Protein AF-0000000078469880 (afdb_homodimer)

Radius of gyration: 31.12 Å; Cα contacts (8 Å, |Δi|>4): 532; chains: 2; bounding box: 115×78×104 Å

Solvent-accessible surface area (backbone atoms only — not comparable to full-atom values): 16511 Å² total; per-residue (Å²): 138,86,81,82,82,81,79,80,76,80,76,76,78,80,73,76,78,74,76,65,71,57,66,74,70,73,77,81,36,40,38,36,37,43,35,30,23,25,27,68,41,54,35,39,80,40,78,44,97,84,71,48,56,34,36,39,39,36,35,36,22,49,45,76,61,82,93,64,49,46,69,21,73,44,63,37,38,31,80,56,64,91,51,70,67,42,54,53,56,48,63,41,54,51,52,23,30,33,40,38,32,23,43,49,48,45,43,78,43,68,43,101,83,63,45,79,36,74,42,82,42,34,38,50,75,45,78,44,83,73,42,56,46,67,56,54,54,52,53,53,56,71,50,98,136,85,83,81,80,81,78,80,78,78,79,76,76,80,73,78,79,73,75,67,71,58,68,75,68,73,75,80,36,41,37,39,36,41,36,31,24,25,28,69,40,54,34,39,79,40,78,44,96,85,69,48,56,34,36,38,39,35,36,36,24,50,46,75,61,80,93,64,49,45,69,20,71,45,64,36,38,32,80,55,64,92,52,69,66,44,54,53,56,48,63,41,55,50,51,23,30,32,39,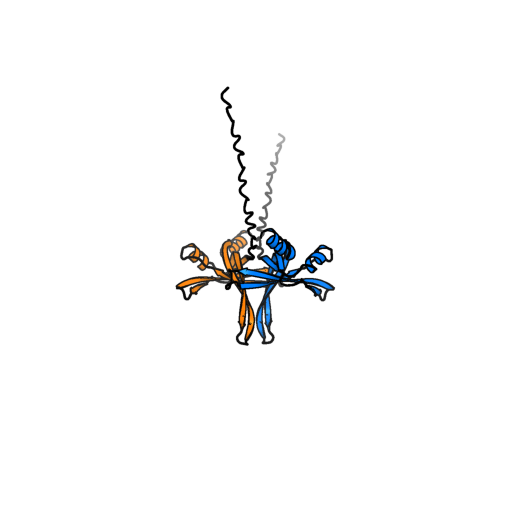38,33,23,44,50,45,46,42,78,43,67,44,100,82,65,47,79,38,75,42,82,43,36,39,52,75,45,77,42,83,74,41,56,47,67,56,55,54,52,52,52,56,70,46,95

InterPro domains:
  IPR000424 Primosome PriB/single-strand DNA-binding [PF00436] (31-129)
  IPR000424 Primosome PriB/single-strand DNA-binding [PS50935] (30-131)
  IPR000424 Primosome PriB/single-strand DNA-binding [cd04496] (33-130)
  IPR011344 Single-stranded DNA-binding protein [PIRSF002070] (28-143)
  IPR011344 Single-stranded DNA-binding protein [PTHR10302] (28-131)
  IPR011344 Single-stranded DNA-binding protein [TIGR00621] (29-140)
  IPR012340 Nucleic acid-binding, OB-fold [G3DSA:2.40.50.140] (19-138)
  IPR012340 Nucleic acid-binding, OB-fold [SSF50249] (31-136)

Nearest PDB structures (foldseek):
  5yuo-assembly1_C  TM=8.173E-01  e=3.432E-08  Pseudomonas aeruginosa PAO1
  8gw5-assembly1_B-2  TM=7.997E-01  e=4.714E-08  Staphylococcus aureus subsp. aureus ED98
  6bhw-assembly2_G  TM=8.088E-01  e=2.700E-07  Bacillus subtilis subsp. subtilis str. 168
  1ue1-assembly1_A-2  TM=8.066E-01  e=3.708E-07  Mycobacterium tuberculosis
  7f2n-assembly1_C  TM=7.500E-01  e=1.068E-06  Klebsiella pneumoniae subsp. pneumoniae MGH 78578

Structure (mmCIF, N/CA/C/O backbone):
data_AF-0000000078469880-model_v1
#
loop_
_entity.id
_entity.type
_entity.pdbx_description
1 polymer 'Single-stranded DNA-binding protein'
#
loop_
_atom_site.group_PDB
_atom_site.id
_atom_site.type_symbol
_atom_site.label_atom_id
_atom_site.label_alt_id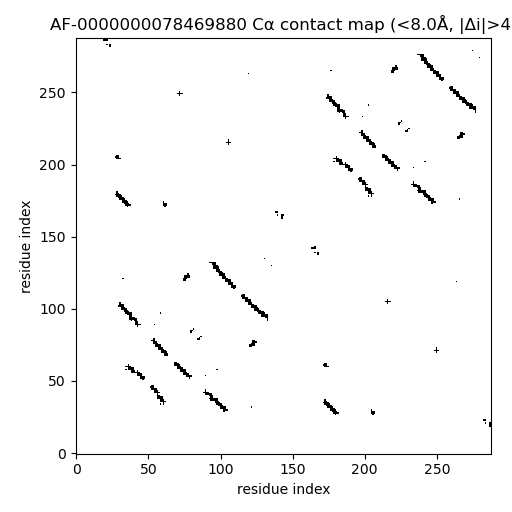
_atom_site.label_comp_id
_atom_site.label_asym_id
_atom_site.label_entity_id
_atom_site.label_seq_id
_atom_site.pdbx_PDB_ins_code
_atom_site.Cartn_x
_atom_site.Cartn_y
_atom_site.Cartn_z
_atom_site.occupancy
_atom_site.B_iso_or_equiv
_atom_site.auth_seq_id
_atom_site.auth_comp_id
_atom_site.auth_asym_id
_atom_site.auth_atom_id
_atom_site.pdbx_PDB_model_num
ATOM 1 N N . MET A 1 1 ? 46.188 -10.977 -80.312 1 36.97 1 MET A N 1
ATOM 2 C CA . MET A 1 1 ? 44.938 -11.469 -79.688 1 36.97 1 MET A CA 1
ATOM 3 C C . MET A 1 1 ? 45 -11.344 -78.188 1 36.97 1 MET A C 1
ATOM 5 O O . MET A 1 1 ? 45.719 -12.078 -77.5 1 36.97 1 MET A O 1
ATOM 9 N N . SER A 1 2 ? 45 -10.016 -77.625 1 45.75 2 SER A N 1
ATOM 10 C CA . SER A 1 2 ? 45.094 -9.523 -76.25 1 45.75 2 SER A CA 1
ATOM 11 C C . SER A 1 2 ? 43.906 -9.945 -75.375 1 45.75 2 SER A C 1
ATOM 13 O O . SER A 1 2 ? 42.75 -9.672 -75.75 1 45.75 2 SER A O 1
ATOM 15 N N . PHE A 1 3 ? 43.938 -11.148 -74.688 1 49.25 3 PHE A N 1
ATOM 16 C CA . PHE A 1 3 ? 43.031 -11.773 -73.75 1 49.25 3 PHE A CA 1
ATOM 17 C C . PHE A 1 3 ? 42.781 -10.859 -72.562 1 49.25 3 PHE A C 1
ATOM 19 O O . PHE A 1 3 ? 43.719 -10.547 -71.812 1 49.25 3 PHE A O 1
ATOM 26 N N . PHE A 1 4 ? 41.844 -9.812 -72.562 1 54.81 4 PHE A N 1
ATOM 27 C CA . PHE A 1 4 ? 41.344 -9.008 -71.5 1 54.81 4 PHE A CA 1
ATOM 28 C C . PHE A 1 4 ? 40.594 -9.875 -70.438 1 54.81 4 PHE A C 1
ATOM 30 O O . PHE A 1 4 ? 39.594 -10.492 -70.812 1 54.81 4 PHE A O 1
ATOM 37 N N . SER A 1 5 ? 41.25 -10.594 -69.438 1 49.06 5 SER A N 1
ATOM 38 C CA . SER A 1 5 ? 40.719 -11.336 -68.312 1 49.06 5 SER A CA 1
ATOM 39 C C . SER A 1 5 ? 39.938 -10.422 -67.375 1 49.06 5 SER A C 1
ATOM 41 O O . SER A 1 5 ? 40.5 -9.453 -66.875 1 49.06 5 SER A O 1
ATOM 43 N N . SER A 1 6 ? 38.656 -10 -67.688 1 51.5 6 SER A N 1
ATOM 44 C CA . SER A 1 6 ? 37.781 -9.258 -66.75 1 51.5 6 SER A CA 1
ATOM 45 C C . SER A 1 6 ? 37.562 -10.023 -65.438 1 51.5 6 SER A C 1
ATOM 47 O O . SER A 1 6 ? 37.062 -11.148 -65.5 1 51.5 6 SER A O 1
ATOM 49 N N . GLY A 1 7 ? 38.375 -9.906 -64.375 1 49.09 7 GLY A N 1
ATOM 50 C CA . GLY A 1 7 ? 38.25 -10.438 -63.062 1 49.09 7 GLY A CA 1
ATOM 51 C C . GLY A 1 7 ? 36.969 -10 -62.375 1 49.09 7 GLY A C 1
ATOM 52 O O . GLY A 1 7 ? 36.719 -8.805 -62.219 1 49.09 7 GLY A O 1
ATOM 53 N N . ARG A 1 8 ? 35.812 -10.648 -62.438 1 52.06 8 ARG A N 1
ATOM 54 C CA . ARG A 1 8 ? 34.594 -10.445 -61.688 1 52.06 8 ARG A CA 1
ATOM 55 C C . ARG A 1 8 ? 34.844 -10.547 -60.188 1 52.06 8 ARG A C 1
ATOM 57 O O . ARG A 1 8 ? 35.281 -11.586 -59.688 1 52.06 8 ARG A O 1
ATOM 64 N N . ARG A 1 9 ? 35.188 -9.438 -59.5 1 52.72 9 ARG A N 1
ATOM 65 C CA . ARG A 1 9 ? 35.281 -9.461 -58.062 1 52.72 9 ARG A CA 1
ATOM 66 C C . ARG A 1 9 ? 33.875 -9.625 -57.438 1 52.72 9 ARG A C 1
ATOM 68 O O . ARG A 1 9 ? 32.969 -8.883 -57.781 1 52.72 9 ARG A O 1
ATOM 75 N N . ALA A 1 10 ? 33.469 -10.828 -56.969 1 54.12 10 ALA A N 1
ATOM 76 C CA . ALA A 1 10 ? 32.281 -11.141 -56.156 1 54.12 10 ALA A CA 1
ATOM 77 C C . ALA A 1 10 ? 32.219 -10.234 -54.938 1 54.12 10 ALA A C 1
ATOM 79 O O . ALA A 1 10 ? 33.188 -10.102 -54.188 1 54.12 10 ALA A O 1
ATOM 80 N N . PHE A 1 11 ? 31.344 -9.195 -54.938 1 54.94 11 PHE A N 1
ATOM 81 C CA . PHE A 1 11 ? 31.016 -8.414 -53.781 1 54.94 11 PHE A CA 1
ATOM 82 C C . PHE A 1 11 ? 30.406 -9.297 -52.688 1 54.94 11 PHE A C 1
ATOM 84 O O . PHE A 1 11 ? 29.359 -9.906 -52.906 1 54.94 11 PHE A O 1
ATOM 91 N N . THR A 1 12 ? 31.172 -9.945 -51.906 1 56.31 12 THR A N 1
ATOM 92 C CA . THR A 1 12 ? 30.656 -10.578 -50.688 1 56.31 12 THR A CA 1
ATOM 93 C C . THR A 1 12 ? 29.906 -9.562 -49.844 1 56.31 12 THR A C 1
ATOM 95 O O . THR A 1 12 ? 30.453 -8.508 -49.5 1 56.31 12 THR A O 1
ATOM 98 N N . SER A 1 13 ? 28.531 -9.461 -50 1 57.66 13 SER A N 1
ATOM 99 C CA . SER A 1 13 ? 27.703 -8.688 -49.094 1 57.66 13 SER A CA 1
ATOM 100 C C . SER A 1 13 ? 27.953 -9.086 -47.625 1 57.66 13 SER A C 1
ATOM 102 O O . SER A 1 13 ? 27.781 -10.25 -47.25 1 57.66 13 SER A O 1
ATOM 104 N N . ILE A 1 14 ? 28.797 -8.461 -46.938 1 60.94 14 ILE A N 1
ATOM 105 C CA . ILE A 1 14 ? 28.938 -8.594 -45.469 1 60.94 14 ILE A CA 1
ATOM 106 C C . ILE A 1 14 ? 27.656 -8.156 -44.781 1 60.94 14 ILE A C 1
ATOM 108 O O . ILE A 1 14 ? 27.281 -6.977 -44.844 1 60.94 14 ILE A O 1
ATOM 112 N N . TYR A 1 15 ? 26.531 -8.953 -44.75 1 57.78 15 TYR A N 1
ATOM 113 C CA . TYR A 1 15 ? 25.391 -8.641 -43.906 1 57.78 15 TYR A CA 1
ATOM 114 C C . TYR A 1 15 ? 25.812 -8.586 -42.438 1 57.78 15 TYR A C 1
ATOM 116 O O . TYR A 1 15 ? 26.375 -9.555 -41.906 1 57.78 15 TYR A O 1
ATOM 124 N N . PRO A 1 16 ? 25.859 -7.484 -41.844 1 58.56 16 PRO A N 1
ATOM 125 C CA . PRO A 1 16 ? 26.109 -7.445 -40.406 1 58.56 16 PRO A CA 1
ATOM 126 C C . PRO A 1 16 ? 25.047 -8.195 -39.594 1 58.56 16 PRO A C 1
ATOM 128 O O . PRO A 1 16 ? 23.859 -8.094 -39.906 1 58.56 16 PRO A O 1
ATOM 131 N N . ARG A 1 17 ? 25.328 -9.367 -39.062 1 59.78 17 ARG A N 1
ATOM 132 C CA . ARG A 1 17 ? 24.453 -10 -38.062 1 59.78 17 ARG A CA 1
ATOM 133 C C . ARG A 1 17 ? 24.016 -9.016 -37 1 59.78 17 ARG A C 1
ATOM 135 O O . ARG A 1 17 ? 24.859 -8.344 -36.375 1 59.78 17 ARG A O 1
ATOM 142 N N . MET A 1 18 ? 22.844 -8.469 -37.094 1 50.44 18 MET A N 1
ATOM 143 C CA . MET A 1 18 ? 22.234 -7.688 -36.031 1 50.44 18 MET A CA 1
ATOM 144 C C . MET A 1 18 ? 22.281 -8.453 -34.719 1 50.44 18 MET A C 1
ATOM 146 O O . MET A 1 18 ? 21.75 -9.562 -34.625 1 50.44 18 MET A O 1
ATOM 150 N N . LEU A 1 19 ? 23.281 -8.312 -33.844 1 52.12 19 LEU A N 1
ATOM 151 C CA . LEU A 1 19 ? 23.203 -8.766 -32.469 1 52.12 19 LEU A CA 1
ATOM 152 C C . LEU A 1 19 ? 21.844 -8.43 -31.859 1 52.12 19 LEU A C 1
ATOM 154 O O . LEU A 1 19 ? 21.469 -7.254 -31.766 1 52.12 19 LEU A O 1
ATOM 158 N N . SER A 1 20 ? 20.844 -9.242 -32.125 1 48.75 20 SER A N 1
ATOM 159 C CA . SER A 1 20 ? 19.625 -9.109 -31.344 1 48.75 20 SER A CA 1
ATOM 160 C C . SER A 1 20 ? 19.938 -9.07 -29.844 1 48.75 20 SER A C 1
ATOM 162 O O . SER A 1 20 ? 20.516 -10.023 -29.297 1 48.75 20 SER A O 1
ATOM 164 N N . THR A 1 21 ? 20.609 -7.992 -29.438 1 51.69 21 THR A N 1
ATOM 165 C CA . THR A 1 21 ? 20.719 -7.879 -27.984 1 51.69 21 THR A CA 1
ATOM 166 C C . THR A 1 21 ? 19.391 -8.227 -27.312 1 51.69 21 THR A C 1
ATOM 168 O O . THR A 1 21 ? 18.422 -7.492 -27.438 1 51.69 21 THR A O 1
ATOM 171 N N . SER A 1 22 ? 19.062 -9.445 -27.328 1 49.06 22 SER A N 1
ATOM 172 C CA . SER A 1 22 ? 17.938 -9.867 -26.5 1 49.06 22 SER A CA 1
ATOM 173 C C . SER A 1 22 ? 18.047 -9.273 -25.094 1 49.06 22 SER A C 1
ATOM 175 O O . SER A 1 22 ? 18.906 -9.664 -24.312 1 49.06 22 SER A O 1
ATOM 177 N N . ARG A 1 23 ? 18.031 -7.953 -25.016 1 47.5 23 ARG A N 1
ATOM 178 C CA . ARG A 1 23 ? 17.984 -7.336 -23.703 1 47.5 23 ARG A CA 1
ATOM 179 C C . ARG A 1 23 ? 17.016 -8.062 -22.781 1 47.5 23 ARG A C 1
ATOM 181 O O . ARG A 1 23 ? 15.812 -8.086 -23.031 1 47.5 23 ARG A O 1
ATOM 188 N N . VAL A 1 24 ? 17.375 -9.133 -22.203 1 50.59 24 VAL A N 1
ATOM 189 C CA . VAL A 1 24 ? 16.609 -9.75 -21.125 1 50.59 24 VAL A CA 1
ATOM 190 C C . VAL A 1 24 ? 15.961 -8.656 -20.266 1 50.59 24 VAL A C 1
ATOM 192 O O . VAL A 1 24 ? 16.656 -7.871 -19.625 1 50.59 24 VAL A O 1
ATOM 195 N N . SER A 1 25 ? 14.984 -7.965 -20.797 1 53.19 25 SER A N 1
ATOM 196 C CA . SER A 1 25 ? 14.289 -6.902 -20.078 1 53.19 25 SER A CA 1
ATOM 197 C C . SER A 1 25 ? 13.969 -7.324 -18.641 1 53.19 25 SER A C 1
ATOM 199 O O . SER A 1 25 ? 13.125 -8.188 -18.422 1 53.19 25 SER A O 1
ATOM 201 N N . HIS A 1 26 ? 15.086 -7.508 -17.844 1 58.91 26 HIS A N 1
ATOM 202 C CA . HIS A 1 26 ? 14.805 -7.754 -16.438 1 58.91 26 HIS A CA 1
ATOM 203 C C . HIS A 1 26 ? 13.641 -6.895 -15.945 1 58.91 26 HIS A C 1
ATOM 205 O O . HIS A 1 26 ? 13.68 -5.668 -16.078 1 58.91 26 HIS A O 1
ATOM 211 N N . SER A 1 27 ? 12.445 -7.508 -15.992 1 64.38 27 SER A N 1
ATOM 212 C CA . SER A 1 27 ? 11.25 -6.75 -15.617 1 64.38 27 SER A CA 1
ATOM 213 C C . SER A 1 27 ? 11.375 -6.184 -14.211 1 64.38 27 SER A C 1
ATOM 215 O O . SER A 1 27 ? 11.602 -6.93 -13.25 1 64.38 27 SER A O 1
ATOM 217 N N . SER A 1 28 ? 11.578 -4.891 -14.062 1 87.06 28 SER A N 1
ATOM 218 C CA . SER A 1 28 ? 11.664 -4.184 -12.789 1 87.06 28 SER A CA 1
ATOM 219 C C . SER A 1 28 ? 10.383 -4.352 -11.977 1 87.06 28 SER A C 1
ATOM 221 O O . SER A 1 28 ? 9.281 -4.32 -12.531 1 87.06 28 SER A O 1
ATOM 223 N N . THR A 1 29 ? 10.445 -4.914 -10.766 1 96.44 29 THR A N 1
ATOM 224 C CA . THR A 1 29 ? 9.32 -5.035 -9.844 1 96.44 29 THR A CA 1
ATOM 225 C C . THR A 1 29 ? 9.188 -3.785 -8.984 1 96.44 29 THR A C 1
ATOM 227 O O . THR A 1 29 ? 10.141 -3.012 -8.852 1 96.44 29 THR A O 1
ATOM 230 N N . PHE A 1 30 ? 7.957 -3.533 -8.492 1 98.12 30 PHE A N 1
ATOM 231 C CA . PHE A 1 30 ? 7.773 -2.396 -7.594 1 98.12 30 PHE A CA 1
ATOM 232 C C . PHE A 1 30 ? 6.504 -2.555 -6.77 1 98.12 30 PHE A C 1
ATOM 234 O O . PHE A 1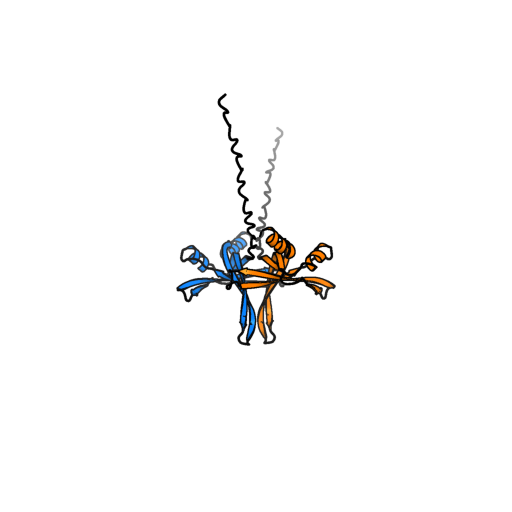 30 ? 5.66 -3.404 -7.074 1 98.12 30 PHE A O 1
ATOM 241 N N . ALA A 1 31 ? 6.422 -1.788 -5.723 1 98.75 31 ALA A N 1
ATOM 242 C CA . ALA A 1 31 ? 5.238 -1.617 -4.883 1 98.75 31 ALA A CA 1
ATOM 243 C C . ALA A 1 31 ? 4.961 -0.14 -4.617 1 98.75 31 ALA A C 1
ATOM 245 O O . ALA A 1 31 ? 5.816 0.575 -4.09 1 98.75 31 ALA A O 1
ATOM 246 N N . LY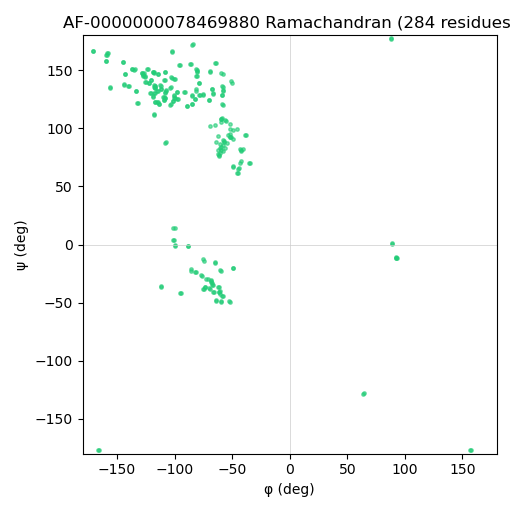S A 1 32 ? 3.779 0.308 -4.992 1 98.81 32 LYS A N 1
ATOM 247 C CA . LYS A 1 32 ? 3.381 1.7 -4.805 1 98.81 32 LYS A CA 1
ATOM 248 C C . LYS A 1 32 ? 2.027 1.794 -4.102 1 98.81 32 LYS A C 1
ATOM 250 O O . LYS A 1 32 ? 1.151 0.954 -4.32 1 98.81 32 LYS A O 1
ATOM 255 N N . ILE A 1 33 ? 1.894 2.855 -3.316 1 98.94 33 ILE A N 1
ATOM 256 C CA . ILE A 1 33 ? 0.637 3.076 -2.611 1 98.94 33 ILE A CA 1
ATOM 257 C C . ILE A 1 33 ? 0.11 4.477 -2.918 1 98.94 33 ILE A C 1
ATOM 259 O O . ILE A 1 33 ? 0.891 5.41 -3.123 1 98.94 33 ILE A O 1
ATOM 263 N N . THR A 1 34 ? -1.158 4.605 -3.002 1 98.94 34 THR A N 1
ATOM 264 C CA . THR A 1 34 ? -1.883 5.871 -3.082 1 98.94 34 THR A CA 1
ATOM 265 C C . THR A 1 34 ? -2.83 6.023 -1.896 1 98.94 34 THR A C 1
ATOM 267 O O . THR A 1 34 ? -3.641 5.137 -1.622 1 98.94 34 THR A O 1
ATOM 270 N N . LEU A 1 35 ? -2.701 7.129 -1.25 1 98.81 35 LEU A N 1
ATOM 271 C CA . LEU A 1 35 ? -3.525 7.438 -0.087 1 98.81 35 LEU A CA 1
ATOM 272 C C . LEU A 1 35 ? -4.32 8.719 -0.31 1 98.81 35 LEU A C 1
ATOM 274 O O . LEU A 1 35 ? -3.771 9.727 -0.763 1 98.81 35 LEU A O 1
ATOM 278 N N . VAL A 1 36 ? -5.535 8.664 -0.064 1 98.62 36 VAL A N 1
ATOM 279 C CA . VAL A 1 36 ? -6.352 9.844 0.209 1 98.62 36 VAL A CA 1
ATOM 280 C C . VAL A 1 36 ? -6.918 9.766 1.624 1 98.62 36 VAL A C 1
ATOM 282 O O . VAL A 1 36 ? -7.711 8.875 1.933 1 98.62 36 VAL A O 1
ATOM 285 N N . GLY A 1 37 ? -6.434 10.641 2.432 1 98.38 37 GLY A N 1
ATOM 286 C CA . GLY A 1 37 ? -6.82 10.586 3.834 1 98.38 37 GLY A CA 1
ATOM 287 C C . GLY A 1 37 ? -6.469 11.844 4.598 1 98.38 37 GLY A C 1
ATOM 288 O O . GLY A 1 37 ? -6.004 12.828 4.012 1 98.38 37 GLY A O 1
ATOM 289 N N . ARG A 1 38 ? -6.73 11.82 5.883 1 97.19 38 ARG A N 1
ATOM 290 C CA . ARG A 1 38 ? -6.543 13.008 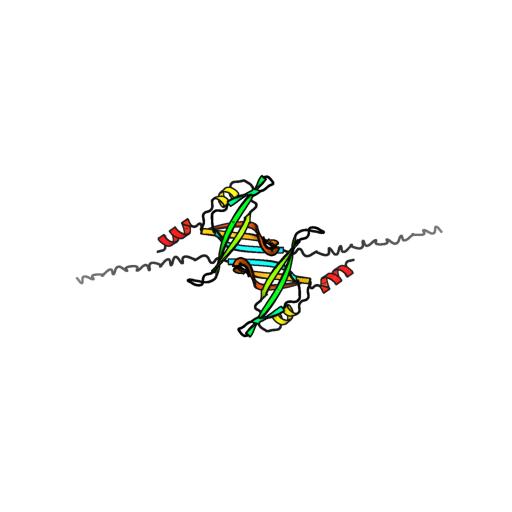6.711 1 97.19 38 ARG A CA 1
ATOM 291 C C . ARG A 1 38 ? -5.266 12.898 7.539 1 97.19 38 ARG A C 1
ATOM 293 O O . ARG A 1 38 ? -4.953 11.836 8.078 1 97.19 38 ARG A O 1
ATOM 300 N N . LEU A 1 39 ? -4.719 14.031 7.637 1 98.06 39 LEU A N 1
ATOM 301 C CA . LEU A 1 39 ? -3.51 14.125 8.445 1 98.06 39 LEU A CA 1
ATOM 302 C C . LEU A 1 39 ? -3.822 13.875 9.922 1 98.06 39 LEU A C 1
ATOM 304 O O . LEU A 1 39 ? -4.73 14.5 10.477 1 98.06 39 LEU A O 1
ATOM 308 N N . GLY A 1 40 ? -3.055 12.992 10.547 1 97.62 40 GLY A N 1
ATOM 309 C CA . GLY A 1 40 ? -3.297 12.625 11.93 1 97.62 40 GLY A CA 1
ATOM 310 C C . GLY A 1 40 ? -2.709 13.609 12.922 1 97.62 40 GLY A C 1
ATOM 311 O O . GLY A 1 40 ? -3.105 13.633 14.086 1 97.62 40 GLY A O 1
ATOM 312 N N . GLY A 1 41 ? -1.767 14.328 12.609 1 97.12 41 GLY A N 1
ATOM 313 C CA . GLY A 1 41 ? -1.053 15.336 13.375 1 97.12 41 GLY A CA 1
ATOM 314 C C . GLY A 1 41 ? -0.09 16.156 12.539 1 97.12 41 GLY A C 1
ATOM 315 O O . GLY A 1 41 ? 0.18 15.812 11.383 1 97.12 41 GLY A O 1
ATOM 316 N N . THR A 1 42 ? 0.291 17.141 13.109 1 96.12 42 THR A N 1
ATOM 317 C CA . THR A 1 42 ? 1.249 17.969 12.391 1 96.12 42 THR A CA 1
ATOM 318 C C . THR A 1 42 ? 2.49 17.172 12.016 1 96.12 42 THR A C 1
ATOM 320 O O . THR A 1 42 ? 3.041 16.453 12.852 1 96.12 42 THR A O 1
ATOM 323 N N . PRO A 1 43 ? 2.932 17.234 10.82 1 97.44 43 PRO A N 1
ATOM 324 C CA . PRO A 1 43 ? 4.145 16.516 10.414 1 97.44 43 PRO A CA 1
ATOM 325 C C . PRO A 1 43 ? 5.367 16.922 11.234 1 97.44 43 PRO A C 1
ATOM 327 O O . PRO A 1 43 ? 5.516 18.094 11.586 1 97.44 43 PRO A O 1
ATOM 330 N N . GLU A 1 44 ? 6.176 16.016 11.422 1 96.25 44 GLU A N 1
ATOM 331 C CA . GLU A 1 44 ? 7.367 16.25 12.234 1 96.25 44 GLU A CA 1
ATOM 332 C C . GLU A 1 44 ? 8.633 16.203 11.383 1 96.25 44 GLU A C 1
ATOM 334 O O . GLU A 1 44 ? 8.812 15.289 10.578 1 96.25 44 GLU A O 1
ATOM 339 N N . LEU A 1 45 ? 9.5 17.172 11.586 1 93.75 45 LEU A N 1
ATOM 340 C CA . LEU A 1 45 ? 10.828 17.156 10.984 1 93.75 45 LEU A CA 1
ATOM 341 C C . LEU A 1 45 ? 11.82 16.438 11.891 1 93.75 45 LEU A C 1
ATOM 343 O O . LEU A 1 45 ? 12.016 16.828 13.039 1 93.75 45 LEU A O 1
ATOM 347 N N . GLN A 1 46 ? 12.344 15.43 11.398 1 94.25 46 GLN A N 1
ATOM 348 C CA . GLN A 1 46 ? 13.305 14.648 12.172 1 94.25 46 GLN A CA 1
ATOM 349 C C . GLN A 1 46 ? 14.695 14.711 11.547 1 94.25 46 GLN A C 1
ATOM 351 O O . GLN A 1 46 ? 14.859 14.453 10.359 1 94.25 46 GLN A O 1
ATOM 356 N N . ALA A 1 47 ? 15.648 14.977 12.391 1 90 47 ALA A N 1
ATOM 357 C CA . ALA A 1 47 ? 17.031 14.992 11.922 1 90 47 ALA A CA 1
ATOM 358 C C . ALA A 1 47 ? 17.594 13.578 11.789 1 90 47 ALA A C 1
ATOM 360 O O . ALA A 1 47 ? 17.234 12.688 12.562 1 90 47 ALA A O 1
ATOM 361 N N . THR A 1 48 ? 18.328 13.406 10.695 1 88.44 48 THR A N 1
ATOM 362 C CA . THR A 1 48 ? 19.016 12.125 10.523 1 88.44 48 THR A CA 1
ATOM 363 C C . THR A 1 48 ? 20.484 12.25 10.867 1 88.44 48 THR A C 1
ATOM 365 O O . THR A 1 48 ? 20.984 13.352 11.102 1 88.44 48 THR A O 1
ATOM 368 N N . SER A 1 49 ? 21.141 11.07 11.008 1 88.75 49 SER A N 1
ATOM 369 C CA . SER A 1 49 ? 22.562 11.047 11.352 1 88.75 49 SER A CA 1
ATOM 370 C C . SER A 1 49 ? 23.391 11.75 10.289 1 88.75 49 SER A C 1
ATOM 372 O O . SER A 1 49 ? 24.5 12.234 10.578 1 88.75 49 SER A O 1
ATOM 374 N N . THR A 1 50 ? 22.984 11.914 9.102 1 86.5 50 THR A N 1
ATOM 375 C CA . THR A 1 50 ? 23.719 12.531 8.008 1 86.5 50 THR A CA 1
ATOM 376 C C . THR A 1 50 ? 23.484 14.039 7.98 1 86.5 50 THR A C 1
ATOM 378 O O . THR A 1 50 ? 24.016 14.742 7.117 1 86.5 50 THR A O 1
ATOM 381 N N . GLY A 1 51 ? 22.672 14.523 8.891 1 82.56 51 GLY A N 1
ATOM 382 C CA . GLY A 1 51 ? 22.391 15.945 8.938 1 82.56 51 GLY A CA 1
ATOM 383 C C . GLY A 1 51 ? 21.172 16.344 8.141 1 82.56 51 GLY A C 1
ATOM 384 O O . GLY A 1 51 ? 20.75 17.516 8.172 1 82.56 51 GLY A O 1
ATOM 385 N N . LYS A 1 52 ? 20.734 15.367 7.359 1 85.62 52 LYS A N 1
ATOM 386 C CA . LYS A 1 52 ? 19.516 15.68 6.605 1 85.62 52 LYS A CA 1
ATOM 387 C C . LYS A 1 52 ? 18.266 15.508 7.473 1 85.62 52 LYS A C 1
ATOM 389 O O . LYS A 1 52 ? 18.281 14.758 8.445 1 85.62 52 LYS A O 1
ATOM 394 N N . GLU A 1 53 ? 17.281 16.312 7.18 1 90.88 53 GLU A N 1
ATOM 395 C CA . GLU A 1 53 ? 16.016 16.188 7.895 1 90.88 53 GLU A CA 1
ATOM 396 C C . GLU A 1 53 ? 14.984 15.414 7.07 1 90.88 53 GLU A C 1
ATOM 398 O O . GLU A 1 53 ? 14.906 15.578 5.852 1 90.88 53 GLU A O 1
ATOM 403 N N . ILE A 1 54 ? 14.195 14.609 7.73 1 94.44 54 ILE A N 1
ATOM 404 C CA . ILE A 1 54 ? 13.109 13.891 7.09 1 94.44 54 ILE A CA 1
ATOM 405 C C . ILE A 1 54 ? 11.773 14.312 7.711 1 94.44 54 ILE A C 1
ATOM 407 O O . ILE A 1 54 ? 11.734 14.75 8.859 1 94.44 54 ILE A O 1
ATOM 411 N N . LEU A 1 55 ? 10.805 14.273 6.902 1 96.44 55 LEU A N 1
ATOM 412 C CA . LEU A 1 55 ? 9.453 14.586 7.336 1 96.44 55 LEU A CA 1
ATOM 413 C C . LEU A 1 55 ? 8.672 13.312 7.645 1 96.44 55 LEU A C 1
ATOM 415 O O . LEU A 1 55 ? 8.602 12.406 6.812 1 96.44 55 LEU A O 1
ATOM 419 N N . LYS A 1 56 ? 8.117 13.219 8.867 1 97.94 56 LYS A N 1
ATOM 420 C CA . LYS A 1 56 ? 7.297 12.086 9.273 1 97.94 56 LYS A CA 1
ATOM 421 C C . LYS A 1 56 ? 5.867 12.523 9.578 1 97.94 56 LYS A C 1
ATOM 423 O O . LYS A 1 56 ? 5.652 13.5 10.289 1 97.94 56 LYS A O 1
ATOM 428 N N . TYR A 1 57 ? 4.922 11.781 9.086 1 98.19 57 TYR A N 1
ATOM 429 C CA . TYR A 1 57 ? 3.521 12.078 9.359 1 98.19 57 TYR A CA 1
ATOM 430 C C . TYR A 1 57 ? 2.65 10.844 9.156 1 98.19 57 TYR A C 1
ATOM 432 O O . TYR A 1 57 ? 3.107 9.836 8.602 1 98.19 57 TYR A O 1
ATOM 440 N N . SER A 1 58 ? 1.473 10.93 9.656 1 98.5 58 SER A N 1
ATOM 441 C CA . SER A 1 58 ? 0.519 9.828 9.523 1 98.5 58 SER A CA 1
ATOM 442 C C . SER A 1 58 ? -0.744 10.281 8.797 1 98.5 58 SER A C 1
ATOM 444 O O . SER A 1 58 ? -1.225 11.398 9.008 1 98.5 58 SER A O 1
ATOM 446 N N . ILE A 1 59 ? -1.218 9.43 8 1 98.44 59 ILE A N 1
ATOM 447 C CA . ILE A 1 59 ? -2.463 9.641 7.273 1 98.44 59 ILE A CA 1
ATOM 448 C C . ILE A 1 59 ? -3.492 8.594 7.691 1 98.44 59 ILE A C 1
ATOM 450 O O . ILE A 1 59 ? -3.195 7.395 7.711 1 98.44 59 ILE A O 1
ATOM 454 N N . GLY A 1 60 ? -4.645 9.125 8.008 1 97.81 60 GLY A N 1
ATOM 455 C CA . GLY A 1 60 ? -5.746 8.234 8.328 1 97.81 60 GLY A CA 1
ATOM 456 C C . GLY A 1 60 ? -6.711 8.047 7.176 1 97.81 60 GLY A C 1
ATOM 457 O O . GLY A 1 60 ? -7.199 9.016 6.598 1 97.81 60 GLY A O 1
ATOM 458 N N . THR A 1 61 ? -7 6.836 6.766 1 97.88 61 THR A N 1
ATOM 459 C CA . THR A 1 61 ? -8.062 6.484 5.828 1 97.88 61 THR A CA 1
ATOM 460 C C . THR A 1 61 ? -9.133 5.648 6.516 1 97.88 61 THR A C 1
ATOM 462 O O . THR A 1 61 ? -8.828 4.84 7.395 1 97.88 61 THR A O 1
ATOM 465 N N . SER A 1 62 ? -10.32 5.836 6.082 1 95.31 62 SER A N 1
ATOM 466 C CA . SER A 1 62 ? -11.398 5.148 6.785 1 95.31 62 SER A CA 1
ATOM 467 C C . SER A 1 62 ? -12.273 4.352 5.824 1 95.31 62 SER A C 1
ATOM 469 O O . SER A 1 62 ? -12.445 4.746 4.668 1 95.31 62 SER A O 1
ATOM 471 N N . ILE A 1 63 ? -12.727 3.266 6.34 1 91.19 63 ILE A N 1
ATOM 472 C CA . ILE A 1 63 ? -13.719 2.459 5.637 1 91.19 63 ILE A CA 1
ATOM 473 C C . ILE A 1 63 ? -14.945 2.266 6.523 1 91.19 63 ILE A C 1
ATOM 475 O O . ILE A 1 63 ? -14.828 2.236 7.75 1 91.19 63 ILE A O 1
ATOM 479 N N . GLY A 1 64 ? -16.031 2.115 5.824 1 89.12 64 GLY A N 1
ATOM 480 C CA . GLY A 1 64 ? -17.266 1.952 6.566 1 89.12 64 GLY A CA 1
ATOM 481 C C . GLY A 1 64 ? -17.938 3.271 6.91 1 89.12 64 GLY A C 1
ATOM 482 O O . GLY A 1 64 ? -17.5 4.332 6.457 1 89.12 64 GLY A O 1
ATOM 483 N N . ARG A 1 65 ? -19.141 3.172 7.574 1 85.94 65 ARG A N 1
ATOM 484 C CA . ARG A 1 65 ? -19.906 4.363 7.926 1 85.94 65 ARG A CA 1
ATOM 485 C C . ARG A 1 65 ? -20.422 4.285 9.359 1 85.94 65 ARG A C 1
ATOM 487 O O . ARG A 1 65 ? -20.594 3.189 9.898 1 85.94 65 ARG A O 1
ATOM 494 N N . GLY A 1 66 ? -20.562 5.52 9.961 1 87.12 66 GLY A N 1
ATOM 495 C CA . GLY A 1 66 ? -21.172 5.609 11.273 1 87.12 66 GLY A CA 1
ATOM 496 C C . GLY A 1 66 ? -20.359 4.91 12.352 1 87.12 66 GLY A C 1
ATOM 497 O O . GLY A 1 66 ? -19.172 5.168 12.508 1 87.12 66 GLY A O 1
ATOM 498 N N . GLU A 1 67 ? -21.047 4 13.133 1 90.12 67 GLU A N 1
ATOM 499 C CA . GLU A 1 67 ? -20.438 3.318 14.273 1 90.12 67 GLU A CA 1
ATOM 500 C C . GLU A 1 67 ? -19.5 2.215 13.812 1 90.12 67 GLU A C 1
ATOM 502 O O . GLU A 1 67 ? -18.641 1.767 14.578 1 90.12 67 GLU A O 1
ATOM 507 N N . ASN A 1 68 ? -19.5 1.812 12.594 1 91.25 68 ASN A N 1
ATOM 508 C CA . ASN A 1 68 ? -18.688 0.724 12.078 1 91.25 68 ASN A CA 1
ATOM 509 C C . ASN A 1 68 ? -17.469 1.25 11.32 1 91.25 68 ASN A C 1
ATOM 511 O O . ASN A 1 68 ? -16.797 0.497 10.617 1 91.25 68 ASN A O 1
ATOM 515 N N . GLN A 1 69 ? -17.234 2.465 11.508 1 91.81 69 GLN A N 1
ATOM 516 C CA . GLN A 1 69 ? -16.094 3.047 10.797 1 91.81 69 GLN A CA 1
ATOM 517 C C . GLN A 1 69 ? -14.773 2.621 11.43 1 91.81 69 GLN A C 1
ATOM 519 O O . GLN A 1 69 ? -14.609 2.691 12.648 1 91.81 69 GLN A O 1
ATOM 524 N N . LYS A 1 70 ? -13.914 2.141 10.586 1 93.75 70 LYS A N 1
ATOM 525 C CA . LYS A 1 70 ? -12.562 1.774 11.008 1 93.75 70 LYS A CA 1
ATOM 526 C C . LYS A 1 70 ? -11.516 2.611 10.281 1 93.75 70 LYS A C 1
ATOM 528 O O . LYS A 1 70 ? -11.594 2.807 9.07 1 93.75 70 LYS A O 1
ATOM 533 N N . THR A 1 71 ? -10.562 3.064 11.047 1 95.81 71 THR A N 1
ATOM 534 C CA . THR A 1 71 ? -9.516 3.91 10.484 1 95.81 71 THR A CA 1
ATOM 535 C C . THR A 1 71 ? -8.195 3.15 10.398 1 95.81 71 THR A C 1
ATOM 537 O O . THR A 1 71 ? -7.801 2.463 11.344 1 95.81 71 THR A O 1
ATOM 540 N N . SER A 1 72 ? -7.621 3.238 9.25 1 97.5 72 SER A N 1
ATOM 541 C CA . SER A 1 72 ? -6.254 2.775 9.047 1 97.5 72 SER A CA 1
ATOM 542 C C . SER A 1 72 ? -5.262 3.934 9.117 1 97.5 72 SER A C 1
ATOM 544 O O . SER A 1 72 ? -5.449 4.957 8.453 1 97.5 72 SER A O 1
ATOM 546 N N . TRP A 1 73 ? -4.25 3.697 9.891 1 97.25 73 TRP A N 1
ATOM 547 C CA . TRP A 1 73 ? -3.219 4.723 10 1 97.25 73 TRP A CA 1
ATOM 548 C C . TRP A 1 73 ? -1.944 4.297 9.281 1 97.25 73 TRP A C 1
ATOM 550 O O . TRP A 1 73 ? -1.415 3.211 9.539 1 97.25 73 TRP A O 1
ATOM 560 N N . PHE A 1 74 ? -1.484 5.16 8.383 1 98.25 74 PHE A N 1
ATOM 561 C CA . PHE A 1 74 ? -0.268 4.934 7.613 1 98.25 74 PHE A CA 1
ATOM 562 C C . PHE A 1 74 ? 0.812 5.938 7.996 1 98.25 74 PHE A C 1
ATOM 564 O O . PHE A 1 74 ? 0.623 7.145 7.852 1 98.25 74 PHE A O 1
ATOM 571 N N . LYS A 1 75 ? 1.913 5.426 8.445 1 97.81 75 LYS A N 1
ATOM 572 C CA . LYS A 1 75 ? 3.07 6.277 8.695 1 97.81 75 LYS A CA 1
ATOM 573 C C . LYS A 1 75 ? 3.883 6.492 7.418 1 97.81 75 LYS A C 1
ATOM 575 O O . LYS A 1 75 ? 4.273 5.527 6.758 1 97.81 75 LYS A O 1
ATOM 580 N N . VAL A 1 76 ? 4.145 7.738 7.105 1 98.5 76 VAL A N 1
ATOM 581 C CA . VAL A 1 76 ? 4.805 8.078 5.852 1 98.5 76 VAL A CA 1
ATOM 582 C C . VAL A 1 76 ? 6.059 8.898 6.129 1 98.5 76 VAL A C 1
ATOM 584 O O . VAL A 1 76 ? 6.055 9.781 6.992 1 98.5 76 VAL A O 1
ATOM 587 N N . THR A 1 77 ? 7.07 8.594 5.391 1 98.12 77 THR A N 1
ATOM 588 C CA . THR A 1 77 ? 8.312 9.367 5.457 1 98.12 77 THR A CA 1
ATOM 589 C C . THR A 1 77 ? 8.508 10.18 4.184 1 98.12 77 THR A C 1
ATOM 591 O O . THR A 1 77 ? 8.469 9.641 3.08 1 98.12 77 THR A O 1
ATOM 594 N N . GLY A 1 78 ? 8.711 11.438 4.289 1 97.06 78 GLY A N 1
ATOM 595 C CA . GLY A 1 78 ? 9.008 12.312 3.166 1 97.06 78 GLY A CA 1
ATOM 596 C C . GLY A 1 78 ? 10.422 12.867 3.197 1 97.06 78 GLY A C 1
ATOM 597 O O . GLY A 1 78 ? 10.914 13.266 4.254 1 97.06 78 GLY A O 1
ATOM 598 N N . PHE A 1 79 ? 11.031 12.844 2.025 1 94.25 79 PHE A N 1
ATOM 599 C CA . PHE A 1 79 ? 12.328 13.477 1.838 1 94.25 79 PHE A CA 1
ATOM 600 C C . PHE A 1 79 ? 12.195 14.758 1.023 1 94.25 79 PHE A C 1
ATOM 602 O O . PHE A 1 79 ? 12.125 14.711 -0.207 1 94.25 79 PHE A O 1
ATOM 609 N N . LEU A 1 80 ? 11.961 15.766 1.671 1 88.06 80 LEU A N 1
ATOM 610 C CA . LEU A 1 80 ? 11.82 17.062 0.999 1 88.06 80 LEU A CA 1
ATOM 611 C C . LEU A 1 80 ? 13.023 17.953 1.273 1 88.06 80 LEU A C 1
ATOM 613 O O . LEU A 1 80 ? 13.461 18.078 2.42 1 88.06 80 LEU A O 1
ATOM 617 N N . PRO A 1 81 ? 13.508 18.5 0.189 1 88.38 81 PRO A N 1
ATOM 618 C CA . PRO A 1 81 ? 14.586 19.453 0.434 1 88.38 81 PRO A CA 1
ATOM 619 C C . PRO A 1 81 ? 14.125 20.672 1.223 1 88.38 81 PRO A C 1
ATOM 621 O O . PRO A 1 81 ? 12.938 21.016 1.198 1 88.38 81 PRO A O 1
ATOM 624 N N . GLU A 1 82 ? 15.133 21.25 1.866 1 88.06 82 GLU A N 1
ATOM 625 C CA . GLU A 1 82 ? 14.828 22.516 2.551 1 88.06 82 GLU A CA 1
ATOM 626 C C . GLU A 1 82 ? 14.281 23.547 1.578 1 88.06 82 GLU A C 1
ATOM 628 O O . GLU A 1 82 ? 14.781 23.688 0.457 1 88.06 82 GLU A O 1
ATOM 633 N N . GLY A 1 83 ? 13.203 24.25 2.018 1 90.69 83 GLY A N 1
ATOM 634 C CA . GLY A 1 83 ? 12.57 25.266 1.191 1 90.69 83 GLY A CA 1
ATOM 635 C C . GLY A 1 83 ? 11.125 25.547 1.565 1 90.69 83 GLY A C 1
ATOM 636 O O . GLY A 1 83 ? 10.625 24.984 2.549 1 90.69 83 GLY A O 1
ATOM 637 N N . PRO A 1 84 ? 10.492 26.375 0.858 1 93 84 PRO A N 1
ATOM 638 C CA . PRO A 1 84 ? 9.133 26.812 1.186 1 93 84 PRO A CA 1
ATOM 639 C C . PRO A 1 84 ? 8.125 25.656 1.17 1 93 84 PRO A C 1
ATOM 641 O O . PRO A 1 84 ? 7.195 25.641 1.977 1 93 84 PRO A O 1
ATOM 644 N N . GLN A 1 85 ? 8.297 24.734 0.261 1 90.62 85 GLN A N 1
ATOM 645 C CA . GLN A 1 85 ? 7.359 23.625 0.168 1 90.62 85 GLN A CA 1
ATOM 646 C C . GLN A 1 85 ? 7.402 22.766 1.425 1 90.62 85 GLN A C 1
ATOM 648 O O . GLN A 1 85 ? 6.359 22.375 1.954 1 90.62 85 GLN A O 1
ATOM 653 N N . ARG A 1 86 ? 8.602 22.438 1.802 1 91.94 86 ARG A N 1
ATOM 654 C CA . ARG A 1 86 ? 8.758 21.641 3.021 1 91.94 86 ARG A CA 1
ATOM 655 C C . ARG A 1 86 ? 8.141 22.359 4.215 1 91.94 86 ARG A C 1
ATOM 657 O O . ARG A 1 86 ? 7.461 21.734 5.039 1 91.94 86 ARG A O 1
ATOM 664 N N . ASP A 1 87 ? 8.406 23.703 4.332 1 92.69 87 ASP A N 1
ATOM 665 C CA . ASP A 1 87 ? 7.859 24.5 5.43 1 92.69 87 ASP A CA 1
ATOM 666 C C . ASP A 1 87 ? 6.332 24.484 5.398 1 92.69 87 ASP A C 1
ATOM 668 O O . ASP A 1 87 ? 5.688 24.422 6.445 1 92.69 87 ASP A O 1
ATOM 672 N N . PHE A 1 88 ? 5.863 24.609 4.227 1 94.25 88 PHE A N 1
ATOM 673 C CA . PHE A 1 88 ? 4.414 24.594 4.062 1 94.25 88 PHE A CA 1
ATOM 674 C C . PHE A 1 88 ? 3.822 23.281 4.562 1 94.25 88 PHE A C 1
ATOM 676 O O . PHE A 1 88 ? 2.875 23.281 5.348 1 94.25 88 PHE A O 1
ATOM 683 N N . ILE A 1 89 ? 4.391 22.141 4.16 1 93.81 89 ILE A N 1
ATOM 684 C CA . ILE A 1 89 ? 3.885 20.828 4.535 1 93.81 89 ILE A CA 1
ATOM 685 C C . ILE A 1 89 ? 4.059 20.625 6.039 1 93.81 89 ILE A C 1
ATOM 687 O O . ILE A 1 89 ? 3.172 20.078 6.703 1 93.81 89 ILE A O 1
ATOM 691 N N . ALA A 1 90 ? 5.156 21.031 6.574 1 94.56 90 ALA A N 1
ATOM 692 C CA . ALA A 1 90 ? 5.461 20.875 7.992 1 94.56 90 ALA A CA 1
ATOM 693 C C . ALA A 1 90 ? 4.496 21.703 8.852 1 94.56 90 ALA A C 1
ATOM 695 O O . ALA A 1 90 ? 4.387 21.469 10.055 1 94.56 90 ALA A O 1
ATOM 696 N N . GLY A 1 91 ? 3.771 22.656 8.211 1 94.75 91 GLY A N 1
ATOM 697 C CA . GLY A 1 91 ? 2.875 23.531 8.953 1 94.75 91 GLY A CA 1
ATOM 698 C C . GLY A 1 91 ? 1.417 23.125 8.836 1 94.75 91 GLY A C 1
ATOM 699 O O . GLY A 1 91 ? 0.539 23.781 9.406 1 94.75 91 GLY A O 1
ATOM 700 N N . LEU A 1 92 ? 1.212 22.047 8.188 1 95.88 92 LEU A N 1
ATOM 701 C CA . LEU A 1 92 ? -0.171 21.609 8 1 95.88 92 LEU A CA 1
ATOM 702 C C . LEU A 1 92 ? -0.78 21.156 9.32 1 95.88 92 LEU A C 1
ATOM 704 O O . LEU A 1 92 ? -0.094 20.562 10.156 1 95.88 92 LEU A O 1
ATOM 708 N N . GLU A 1 93 ? -2.045 21.359 9.438 1 95.44 93 GLU A N 1
ATOM 709 C CA . GLU A 1 93 ? -2.746 21.031 10.68 1 95.44 93 GLU A CA 1
ATOM 710 C C . GLU A 1 93 ? -3.391 19.641 10.602 1 95.44 93 GLU A C 1
ATOM 712 O O . GLU A 1 93 ? -3.738 19.172 9.516 1 95.44 93 GLU A O 1
ATOM 717 N N . LYS A 1 94 ? -3.527 19.141 11.781 1 96.5 94 LYS A N 1
ATOM 718 C CA . LYS A 1 94 ? -4.293 17.906 11.883 1 96.5 94 LYS A CA 1
ATOM 719 C C . LYS A 1 94 ? -5.641 18.031 11.18 1 96.5 94 LYS A C 1
ATOM 721 O O . LYS A 1 94 ? -6.312 19.062 11.289 1 96.5 94 LYS A O 1
ATOM 726 N N . GLY A 1 95 ? -6.004 16.938 10.508 1 95.5 95 GLY A N 1
ATOM 727 C CA . GLY A 1 95 ? -7.312 16.922 9.875 1 95.5 95 GLY A CA 1
ATOM 728 C C . GLY A 1 95 ? -7.281 17.391 8.43 1 95.5 95 GLY A C 1
ATOM 729 O O . GLY A 1 95 ? -8.273 17.25 7.711 1 95.5 95 GLY A O 1
ATOM 730 N N . THR A 1 96 ? -6.18 17.969 7.965 1 96.25 96 THR A N 1
ATOM 731 C CA . THR A 1 96 ? -6.035 18.344 6.562 1 96.25 96 THR A CA 1
ATOM 732 C C . THR A 1 96 ? -6.188 17.125 5.656 1 96.25 96 THR A C 1
ATOM 734 O O . THR A 1 96 ? -5.633 16.062 5.945 1 96.25 96 THR A O 1
ATOM 737 N N . LEU A 1 97 ? -7.039 17.188 4.645 1 96.75 97 LEU A N 1
ATOM 738 C CA . LEU A 1 97 ? -7.211 16.109 3.672 1 96.75 97 LEU A CA 1
ATOM 739 C C . LEU A 1 97 ? -6.07 16.109 2.656 1 96.75 97 LEU A C 1
ATOM 741 O O . LEU A 1 97 ? -5.82 17.125 1.999 1 96.75 97 LEU A O 1
ATOM 745 N N . LEU A 1 98 ? -5.438 14.93 2.465 1 98.06 98 LEU A N 1
ATOM 746 C CA . LEU A 1 98 ? -4.246 14.844 1.625 1 98.06 98 LEU A CA 1
ATOM 747 C C . LEU A 1 98 ? -4.402 13.758 0.568 1 98.06 98 LEU A C 1
ATOM 749 O O . LEU A 1 98 ? -5.102 12.766 0.791 1 98.06 98 LEU A O 1
ATOM 753 N N . TYR A 1 99 ? -3.828 13.969 -0.56 1 98.56 99 TYR A N 1
ATOM 754 C CA . TYR A 1 99 ? -3.434 12.953 -1.534 1 98.56 99 TYR A CA 1
ATOM 755 C C . TYR A 1 99 ? -1.94 12.664 -1.444 1 98.56 99 TYR A C 1
ATOM 757 O O . TYR A 1 99 ? -1.116 13.578 -1.546 1 98.56 99 TYR A O 1
ATOM 765 N N . VAL A 1 100 ? -1.552 11.383 -1.215 1 98.75 100 VAL A N 1
ATOM 766 C CA . VAL A 1 100 ? -0.145 11.016 -1.088 1 98.75 100 VAL A CA 1
ATOM 767 C C . VAL A 1 100 ? 0.144 9.773 -1.924 1 98.75 100 VAL A C 1
ATOM 769 O O . VAL A 1 100 ? -0.623 8.805 -1.897 1 98.75 100 VAL A O 1
ATOM 772 N N . GLU A 1 101 ? 1.141 9.758 -2.682 1 98.81 101 GLU A N 1
ATOM 773 C CA . GLU A 1 101 ? 1.734 8.594 -3.324 1 98.81 101 GLU A CA 1
ATOM 774 C C . GLU A 1 101 ? 3.08 8.242 -2.695 1 98.81 101 GLU A C 1
ATOM 776 O O . GLU A 1 101 ? 3.852 9.133 -2.332 1 98.81 101 GLU A O 1
ATOM 781 N N . GLY A 1 102 ? 3.359 6.93 -2.709 1 98.81 102 GLY A N 1
ATOM 782 C CA . GLY A 1 102 ? 4.637 6.535 -2.131 1 98.81 102 GLY A CA 1
ATOM 783 C C . GLY A 1 102 ? 5.109 5.172 -2.604 1 98.81 102 GLY A C 1
ATOM 784 O O . GLY A 1 102 ? 4.309 4.355 -3.066 1 98.81 102 GLY A O 1
ATOM 785 N N . ASN A 1 103 ? 6.398 4.98 -2.484 1 98.62 103 ASN A N 1
ATOM 786 C CA . ASN A 1 103 ? 6.977 3.648 -2.613 1 98.62 103 ASN A CA 1
ATOM 787 C C . ASN A 1 103 ? 6.836 2.85 -1.32 1 98.62 103 ASN A C 1
ATOM 789 O O . ASN A 1 103 ? 6.98 3.398 -0.227 1 98.62 103 ASN A O 1
ATOM 793 N N . VAL A 1 104 ? 6.637 1.572 -1.506 1 98.25 104 VAL A N 1
ATOM 794 C CA . VAL A 1 104 ? 6.383 0.736 -0.338 1 98.25 104 VAL A CA 1
ATOM 795 C C . VAL A 1 104 ? 7.426 -0.375 -0.26 1 98.25 104 VAL A C 1
ATOM 797 O O . VAL A 1 104 ? 7.766 -0.989 -1.274 1 98.25 104 VAL A O 1
ATOM 800 N N . THR A 1 105 ? 7.895 -0.653 0.893 1 97.62 105 THR A N 1
ATOM 801 C CA . THR A 1 105 ? 8.734 -1.812 1.183 1 97.62 105 THR A CA 1
ATOM 802 C C . THR A 1 105 ? 8.297 -2.479 2.484 1 97.62 105 THR A C 1
ATOM 804 O O . THR A 1 105 ? 7.664 -1.847 3.33 1 97.62 105 THR A O 1
ATOM 807 N N . MET A 1 106 ? 8.539 -3.758 2.521 1 96.38 106 MET A N 1
ATOM 808 C CA . MET A 1 106 ? 8.352 -4.52 3.754 1 96.38 106 MET A CA 1
ATOM 809 C C . MET A 1 106 ? 9.695 -4.828 4.406 1 96.38 106 MET A C 1
ATOM 811 O O . MET A 1 106 ? 10.562 -5.461 3.791 1 96.38 106 MET A O 1
ATOM 815 N N . ASN A 1 107 ? 9.836 -4.371 5.578 1 91.81 107 ASN A N 1
ATOM 816 C CA . ASN A 1 107 ? 11.07 -4.633 6.312 1 91.81 107 ASN A CA 1
ATOM 817 C C . ASN A 1 107 ? 10.844 -5.613 7.457 1 91.81 107 ASN A C 1
ATOM 819 O O . ASN A 1 107 ? 9.766 -5.641 8.055 1 91.81 107 ASN A O 1
ATOM 823 N N . GLN A 1 108 ? 11.883 -6.477 7.609 1 87.44 108 GLN A N 1
ATOM 824 C CA . GLN A 1 108 ? 11.828 -7.391 8.742 1 87.44 108 GLN A CA 1
ATOM 825 C C . GLN A 1 108 ? 12.758 -6.938 9.867 1 87.44 108 GLN A C 1
ATOM 827 O O . GLN A 1 108 ? 13.867 -6.465 9.602 1 87.44 108 GLN A O 1
ATOM 832 N N . TYR A 1 109 ? 12.195 -7.008 11.023 1 83.06 109 TYR A N 1
ATOM 833 C CA . TYR A 1 109 ? 13.039 -6.672 12.172 1 83.06 109 TYR A CA 1
ATOM 834 C C . TYR A 1 109 ? 12.688 -7.535 13.375 1 83.06 109 TYR A C 1
ATOM 836 O O . TYR A 1 109 ? 11.641 -8.188 13.398 1 83.06 109 TYR A O 1
ATOM 844 N N . GLN A 1 110 ? 13.719 -7.648 14.289 1 83.81 110 GLN A N 1
ATOM 845 C CA . GLN A 1 110 ? 13.508 -8.414 15.508 1 83.81 110 GLN A CA 1
ATOM 846 C C . GLN A 1 110 ? 13.008 -7.512 16.641 1 83.81 110 GLN A C 1
ATOM 848 O O . GLN A 1 110 ? 13.555 -6.426 16.859 1 83.81 110 GLN A O 1
ATOM 853 N N . ASP A 1 111 ? 11.945 -8.023 17.266 1 75.56 111 ASP A N 1
ATOM 854 C CA . ASP A 1 111 ? 11.453 -7.242 18.391 1 75.56 111 ASP A CA 1
ATOM 855 C C . ASP A 1 111 ? 12.219 -7.582 19.672 1 75.56 111 ASP A C 1
ATOM 857 O O . ASP A 1 111 ? 13.203 -8.32 19.625 1 75.56 111 ASP A O 1
ATOM 861 N N . GLY A 1 112 ? 11.922 -6.766 20.719 1 75.31 112 GLY A N 1
ATOM 862 C CA . GLY A 1 112 ? 12.617 -6.938 21.984 1 75.31 112 GLY A CA 1
ATOM 863 C C . GLY A 1 112 ? 12.641 -8.375 22.469 1 75.31 112 GLY A C 1
ATOM 864 O O . GLY A 1 112 ? 13.539 -8.773 23.203 1 75.31 112 GLY A O 1
ATOM 865 N N . GLU A 1 113 ? 11.766 -9.195 21.984 1 77.38 113 GLU A N 1
ATOM 866 C CA . GLU A 1 113 ? 11.656 -10.594 22.406 1 77.38 113 GLU A CA 1
ATOM 867 C C . GLU A 1 113 ? 12.344 -11.523 21.406 1 77.38 113 GLU A C 1
ATOM 869 O O . GLU A 1 113 ? 12.289 -12.742 21.547 1 77.38 113 GLU A O 1
ATOM 874 N N . GLY A 1 114 ? 12.859 -10.891 20.391 1 78.31 114 GLY A N 1
ATOM 875 C CA . GLY A 1 114 ? 13.562 -11.688 19.391 1 78.31 114 GLY A CA 1
ATOM 876 C C . GLY A 1 114 ? 12.648 -12.203 18.297 1 78.31 114 GLY A C 1
ATOM 877 O O . GLY A 1 114 ? 13.055 -13.047 17.484 1 78.31 114 GLY A O 1
ATOM 878 N N . THR A 1 115 ? 11.438 -11.82 18.438 1 78.62 115 THR A N 1
ATOM 879 C CA . THR A 1 115 ? 10.492 -12.273 17.422 1 78.62 115 THR A CA 1
ATOM 880 C C . THR A 1 115 ? 10.57 -11.406 16.188 1 78.62 115 THR A C 1
ATOM 882 O O . THR A 1 115 ? 10.641 -10.172 16.281 1 78.62 115 THR A O 1
ATOM 885 N N . THR A 1 116 ? 10.648 -12.039 15.047 1 81.94 116 THR A N 1
ATOM 886 C CA . THR A 1 116 ? 10.719 -11.336 13.766 1 81.94 116 THR A CA 1
ATOM 887 C C . THR A 1 116 ? 9.391 -10.664 13.438 1 81.94 116 THR A C 1
ATOM 889 O O . THR A 1 116 ? 8.336 -11.297 13.508 1 81.94 116 THR A O 1
ATOM 892 N N . ARG A 1 117 ? 9.555 -9.367 13.227 1 80.56 117 ARG A N 1
ATOM 893 C CA . ARG A 1 117 ? 8.375 -8.586 12.867 1 80.56 117 ARG A CA 1
ATOM 894 C C . ARG A 1 117 ? 8.523 -7.965 11.484 1 80.56 117 ARG A C 1
ATOM 896 O O . ARG A 1 117 ? 9.641 -7.668 11.055 1 80.56 117 ARG A O 1
ATOM 903 N N . ASN A 1 118 ? 7.301 -7.887 10.898 1 86.12 118 ASN A N 1
ATOM 904 C CA . ASN A 1 118 ? 7.258 -7.191 9.617 1 86.12 118 ASN A CA 1
ATOM 905 C C . ASN A 1 118 ? 6.754 -5.762 9.766 1 86.12 118 ASN A C 1
ATOM 907 O O . ASN A 1 118 ? 5.773 -5.516 10.477 1 86.12 118 ASN A O 1
ATOM 911 N N . GLY A 1 119 ? 7.535 -4.883 9.211 1 91.69 119 GLY A N 1
ATOM 912 C CA . GLY A 1 119 ? 7.141 -3.482 9.25 1 91.69 119 GLY A CA 1
ATOM 913 C C . GLY A 1 119 ? 6.93 -2.889 7.867 1 91.69 119 GLY A C 1
ATOM 914 O O . GLY A 1 119 ? 7.688 -3.18 6.938 1 91.69 119 GLY A O 1
ATOM 915 N N . LEU A 1 120 ? 5.871 -2.098 7.68 1 95.81 120 LEU A N 1
ATOM 916 C CA . LEU A 1 120 ? 5.562 -1.36 6.461 1 95.81 120 LEU A CA 1
ATOM 917 C C . LEU A 1 120 ? 6.336 -0.049 6.406 1 95.81 120 LEU A C 1
ATOM 919 O O . LEU A 1 120 ? 6.32 0.728 7.363 1 95.81 120 LEU A O 1
ATOM 923 N N . ASN A 1 121 ? 7.035 0.084 5.336 1 97.19 121 ASN A N 1
ATOM 924 C CA . ASN A 1 121 ? 7.719 1.351 5.098 1 97.19 121 ASN A CA 1
ATOM 925 C C . ASN A 1 121 ? 7.16 2.066 3.871 1 97.19 121 ASN A C 1
ATOM 927 O O . ASN A 1 121 ? 7.113 1.493 2.781 1 97.19 121 ASN A O 1
ATOM 931 N N . ILE A 1 122 ? 6.703 3.266 4.066 1 98.5 122 ILE A N 1
ATOM 932 C CA . ILE A 1 122 ? 6.195 4.078 2.969 1 98.5 122 ILE A CA 1
ATOM 933 C C . ILE A 1 122 ? 7.059 5.328 2.809 1 98.5 122 ILE A C 1
ATOM 935 O O . ILE A 1 122 ? 7.164 6.141 3.729 1 98.5 122 ILE A O 1
ATOM 939 N N . VAL A 1 123 ? 7.625 5.512 1.629 1 98.31 123 VAL A N 1
ATOM 940 C CA . VAL A 1 123 ? 8.406 6.699 1.305 1 98.31 123 VAL A CA 1
ATOM 941 C C . VAL A 1 123 ? 7.637 7.574 0.319 1 98.31 123 VAL A C 1
ATOM 943 O O . VAL A 1 123 ? 7.328 7.145 -0.795 1 98.31 123 VAL A O 1
ATOM 946 N N . GLN A 1 124 ? 7.449 8.773 0.677 1 98.31 124 GLN A N 1
ATOM 947 C CA . GLN A 1 124 ? 6.641 9.719 -0.084 1 98.31 124 GLN A CA 1
ATOM 948 C C . GLN A 1 124 ? 7.305 10.062 -1.415 1 98.31 124 GLN A C 1
ATOM 950 O O . GLN A 1 124 ? 8.492 10.391 -1.457 1 98.31 124 GLN A O 1
ATOM 955 N N . GLN A 1 125 ? 6.457 10.039 -2.502 1 97.94 125 GLN A N 1
ATOM 956 C CA . GLN A 1 125 ? 6.887 10.508 -3.814 1 97.94 125 GLN A CA 1
ATOM 957 C C . GLN A 1 125 ? 6.156 11.797 -4.203 1 97.94 125 GLN A C 1
ATOM 959 O O . GLN A 1 125 ? 6.699 12.633 -4.922 1 97.94 125 GLN A O 1
ATOM 964 N N . LYS A 1 126 ? 4.902 11.867 -3.814 1 97.88 126 LYS A N 1
ATOM 965 C CA . LYS A 1 126 ? 4.047 13.008 -4.113 1 97.88 126 LYS A CA 1
ATOM 966 C C . LYS A 1 126 ? 3.113 13.32 -2.947 1 97.88 126 LYS A C 1
ATOM 968 O O . LYS A 1 126 ? 2.637 12.414 -2.268 1 97.88 126 LYS A O 1
ATOM 973 N N . ILE A 1 127 ? 2.83 14.594 -2.783 1 97.31 127 ILE A N 1
ATOM 974 C CA . ILE A 1 127 ? 1.859 15.031 -1.784 1 97.31 127 ILE A CA 1
ATOM 975 C C . ILE A 1 127 ? 1.075 16.234 -2.314 1 97.31 127 ILE A C 1
ATOM 977 O O . ILE A 1 127 ? 1.646 17.125 -2.936 1 97.31 127 ILE A O 1
ATOM 981 N N . GLU A 1 128 ? -0.203 16.219 -2.08 1 96.94 128 GLU A N 1
ATOM 982 C CA . GLU A 1 128 ? -1.096 17.312 -2.434 1 96.94 128 GLU A CA 1
ATOM 983 C C . GLU A 1 128 ? -2.135 17.562 -1.344 1 96.94 128 GLU A C 1
ATOM 985 O O . GLU A 1 128 ? -2.709 16.609 -0.805 1 96.94 128 GLU A O 1
ATOM 990 N N . VAL A 1 129 ? -2.312 18.844 -1.08 1 96.19 129 VAL A N 1
ATOM 991 C CA . VAL A 1 129 ? -3.365 19.219 -0.143 1 96.19 129 VAL A CA 1
ATOM 992 C C . VAL A 1 129 ? -4.699 19.328 -0.881 1 96.19 129 VAL A C 1
ATOM 994 O O . VAL A 1 129 ? -4.832 20.125 -1.812 1 96.19 129 VAL A O 1
ATOM 997 N N . LEU A 1 130 ? -5.621 18.578 -0.478 1 95.75 130 LEU A N 1
ATOM 998 C CA . LEU A 1 130 ? -6.914 18.578 -1.152 1 95.75 130 LEU A CA 1
ATOM 999 C C . LEU A 1 130 ? -7.895 19.516 -0.458 1 95.75 130 LEU A C 1
ATOM 1001 O O . LEU A 1 130 ? -8.695 20.172 -1.116 1 95.75 130 LEU A O 1
ATOM 1005 N N . ALA A 1 131 ? -7.902 19.516 0.857 1 91.62 131 ALA A N 1
ATOM 1006 C CA . ALA A 1 131 ? -8.789 20.391 1.621 1 91.62 131 ALA A CA 1
ATOM 1007 C C . ALA A 1 131 ? -8.242 20.656 3.02 1 91.62 131 ALA A C 1
ATOM 1009 O O . ALA A 1 131 ? -7.738 19.734 3.676 1 91.62 131 ALA A O 1
ATOM 1010 N N . SER A 1 132 ? -8.336 21.906 3.322 1 84.38 132 SER A N 1
ATOM 1011 C CA . SER A 1 132 ? -7.867 22.266 4.656 1 84.38 132 SER A CA 1
ATOM 1012 C C . SER A 1 132 ? -8.93 21.984 5.711 1 84.38 132 SER A C 1
ATOM 1014 O O . SER A 1 132 ? -10.109 21.844 5.387 1 84.38 132 SER A O 1
ATOM 1016 N N . LYS A 1 133 ? -8.562 21.688 6.941 1 72.88 133 LYS A N 1
ATOM 1017 C CA . LYS A 1 133 ? -9.523 21.484 8.023 1 72.88 133 LYS A CA 1
ATOM 1018 C C . LYS A 1 133 ? -10.484 22.656 8.125 1 72.88 133 LYS A C 1
ATOM 1020 O O . LYS A 1 133 ? -11.695 22.469 8.305 1 72.88 133 LYS A O 1
ATOM 1025 N N . ARG A 1 134 ? -9.984 23.891 8.133 1 65.19 134 ARG A N 1
ATOM 1026 C CA . ARG A 1 134 ? -10.758 25.109 8.336 1 65.19 134 ARG A CA 1
ATOM 1027 C C . ARG A 1 134 ? -11.805 25.266 7.234 1 65.19 134 ARG A C 1
ATOM 1029 O O . ARG A 1 134 ? -12.93 25.688 7.5 1 65.19 134 ARG A O 1
ATOM 1036 N N . ARG A 1 135 ? -11.461 24.984 6.121 1 60 135 ARG A N 1
ATOM 1037 C CA . ARG A 1 135 ? -12.391 25.25 5.027 1 60 135 ARG A CA 1
ATOM 1038 C C . ARG A 1 135 ? -13.57 24.281 5.066 1 60 135 ARG A C 1
ATOM 1040 O O . ARG A 1 135 ? -14.695 24.656 4.73 1 60 135 ARG A O 1
ATOM 1047 N N . GLU A 1 136 ? -13.32 23.141 5.551 1 57.31 136 GLU A N 1
ATOM 1048 C CA . GLU A 1 136 ? -14.453 22.219 5.59 1 57.31 136 GLU A CA 1
ATOM 1049 C C . GLU A 1 136 ? -15.5 22.672 6.598 1 57.31 136 GLU A C 1
ATOM 1051 O O . GLU A 1 136 ? -16.703 22.547 6.348 1 57.31 136 GLU A O 1
ATOM 1056 N N . VAL A 1 137 ? -15.062 23.344 7.648 1 58.34 137 VAL A N 1
ATOM 1057 C CA . VAL A 1 137 ? -15.992 23.781 8.68 1 58.34 137 VAL A CA 1
ATOM 1058 C C . VAL A 1 137 ? -16.797 24.969 8.18 1 58.34 137 VAL A C 1
ATOM 1060 O O . VAL A 1 137 ? -18.016 25.047 8.414 1 58.34 137 VAL A O 1
ATOM 1063 N N . GLU A 1 138 ? -16.156 25.781 7.496 1 56.5 138 GLU A N 1
ATOM 1064 C CA . GLU A 1 138 ? -16.844 26.984 7.02 1 56.5 138 GLU A CA 1
ATOM 1065 C C . GLU A 1 138 ? -17.875 26.625 5.945 1 56.5 138 GLU A C 1
ATOM 1067 O O . GLU A 1 138 ? -18.953 27.219 5.887 1 56.5 138 GLU A O 1
ATOM 1072 N N . GLU A 1 139 ? -17.438 25.703 5.199 1 57.72 139 GLU A N 1
ATOM 1073 C CA . GLU A 1 139 ? -18.359 25.328 4.125 1 57.72 139 GLU A CA 1
ATOM 1074 C C . GLU A 1 139 ? -19.594 24.641 4.68 1 57.72 139 GLU A C 1
ATOM 1076 O O . GLU A 1 139 ? -20.688 24.781 4.133 1 57.72 139 GLU A O 1
ATOM 1081 N N . GLU A 1 140 ? -19.406 23.938 5.734 1 56.91 140 GLU A N 1
ATOM 1082 C CA . GLU A 1 140 ? -20.562 23.328 6.371 1 56.91 140 GLU A CA 1
ATOM 1083 C C . GLU A 1 140 ? -21.5 24.375 6.973 1 56.91 140 GLU A C 1
ATOM 1085 O O . GLU A 1 140 ? -22.719 24.234 6.922 1 56.91 140 GLU A O 1
ATOM 1090 N N . THR A 1 141 ? -20.953 25.438 7.469 1 57.34 141 THR A N 1
ATOM 1091 C CA . THR A 1 141 ? -21.766 26.469 8.086 1 57.34 141 THR A CA 1
ATOM 1092 C C . THR A 1 141 ? -22.531 27.266 7.027 1 57.34 141 THR A C 1
ATOM 1094 O O . THR A 1 141 ? -23.672 27.656 7.238 1 57.34 141 THR A O 1
ATOM 1097 N N . GLU A 1 142 ? -21.922 27.484 5.918 1 52.94 142 GLU A N 1
ATOM 1098 C CA . GLU A 1 142 ? -22.609 28.312 4.926 1 52.94 142 GLU A CA 1
ATOM 1099 C C . GLU A 1 142 ? -23.703 27.531 4.207 1 52.94 142 GLU A C 1
ATOM 1101 O O . GLU A 1 142 ? -24.641 28.109 3.668 1 52.94 142 GLU A O 1
ATOM 1106 N N . ALA A 1 143 ? -23.5 26.234 4.16 1 55.09 143 ALA A N 1
ATOM 1107 C CA . ALA A 1 143 ? -24.484 25.438 3.449 1 55.09 143 ALA A CA 1
ATOM 1108 C C . ALA A 1 143 ? -25.656 25.062 4.367 1 55.09 143 ALA A C 1
ATOM 1110 O O . ALA A 1 143 ? -26.703 24.594 3.898 1 55.09 143 ALA A O 1
ATOM 1111 N N . SER A 1 144 ? -25.5 25.078 5.629 1 45.69 144 SER A N 1
ATOM 1112 C CA . SER A 1 144 ? -26.672 24.906 6.492 1 45.69 144 SER A CA 1
ATOM 1113 C C . SER A 1 144 ? -27.516 26.172 6.551 1 45.69 144 SER A C 1
ATOM 1115 O O . SER A 1 144 ? -26.969 27.281 6.535 1 45.69 144 SER A O 1
ATOM 1117 N N . MET B 1 1 ? -71.312 54.688 -20.469 1 35.91 1 MET B N 1
ATOM 1118 C CA . MET B 1 1 ? -69.875 54.844 -20.281 1 35.91 1 MET B CA 1
ATOM 1119 C C . MET B 1 1 ? -69.312 53.75 -19.391 1 35.91 1 MET B C 1
ATOM 1121 O O . MET B 1 1 ? -69.625 53.719 -18.188 1 35.91 1 MET B O 1
ATOM 1125 N N . SER B 1 2 ? -69.312 52.406 -19.891 1 46.59 2 SER B N 1
ATOM 1126 C CA . SER B 1 2 ? -68.938 51.094 -19.344 1 46.59 2 SER B CA 1
ATOM 1127 C C . SER B 1 2 ? -67.438 51.062 -18.984 1 46.59 2 SER B C 1
ATOM 1129 O O . SER B 1 2 ? -66.562 51.344 -19.828 1 46.59 2 SER B O 1
ATOM 1131 N N . PHE B 1 3 ? -67.062 51.375 -17.688 1 48.28 3 PHE B N 1
ATOM 1132 C CA . PHE B 1 3 ? -65.75 51.344 -16.984 1 48.28 3 PHE B CA 1
ATOM 1133 C C . PHE B 1 3 ? -65.125 49.938 -17.016 1 48.28 3 PHE B C 1
ATOM 1135 O O . PHE B 1 3 ? -65.688 49.031 -16.406 1 48.28 3 PHE B O 1
ATOM 1142 N N . PHE B 1 4 ? -64.438 49.469 -18.125 1 53.97 4 PHE B N 1
ATOM 1143 C CA . PHE B 1 4 ? -63.625 48.25 -18.219 1 53.97 4 PHE B CA 1
ATOM 1144 C C . PHE B 1 4 ? -62.469 48.281 -17.25 1 53.97 4 PHE B C 1
ATOM 1146 O O . PHE B 1 4 ? -61.594 49.156 -17.375 1 53.97 4 PHE B O 1
ATOM 1153 N N . SER B 1 5 ? -62.625 48 -15.906 1 48.62 5 SER B N 1
ATOM 1154 C CA . SER B 1 5 ? -61.562 47.844 -14.906 1 48.62 5 SER B CA 1
ATOM 1155 C C . SER B 1 5 ? -60.625 46.719 -15.266 1 48.62 5 SER B C 1
ATOM 1157 O O . SER B 1 5 ? -61.062 45.562 -15.453 1 48.62 5 SER B O 1
ATOM 1159 N N . SER B 1 6 ? -59.562 46.906 -16.156 1 51.5 6 SER B N 1
ATOM 1160 C CA . SER B 1 6 ? -58.531 45.938 -16.469 1 51.5 6 SER B CA 1
ATOM 1161 C C . SER B 1 6 ? -57.75 45.562 -15.219 1 51.5 6 SER B C 1
ATOM 1163 O O . SER B 1 6 ? -57.125 46.406 -14.562 1 51.5 6 SER B O 1
ATOM 1165 N N . GLY B 1 7 ? -58.156 44.594 -14.391 1 49.09 7 GLY B N 1
ATOM 1166 C CA . GLY B 1 7 ? -57.469 44 -13.258 1 49.09 7 GLY B CA 1
ATOM 1167 C C . GLY B 1 7 ? -56.094 43.469 -13.633 1 49.09 7 GLY B C 1
ATOM 1168 O O . GLY B 1 7 ? -55.969 42.594 -14.477 1 49.09 7 GLY B O 1
ATOM 1169 N N . ARG B 1 8 ? -54.969 44.188 -13.625 1 51.62 8 ARG B N 1
ATOM 1170 C CA . ARG B 1 8 ? -53.594 43.75 -13.773 1 51.62 8 ARG B CA 1
ATOM 1171 C C . ARG B 1 8 ? -53.219 42.719 -12.711 1 51.62 8 ARG B C 1
ATOM 1173 O O . ARG B 1 8 ? -53.25 43 -11.508 1 51.62 8 ARG B O 1
ATOM 1180 N N . ARG B 1 9 ? -53.5 41.438 -12.938 1 52.62 9 ARG B N 1
ATOM 1181 C CA . ARG B 1 9 ? -53 40.406 -12.023 1 52.62 9 ARG B CA 1
ATOM 1182 C C . ARG B 1 9 ? -51.469 40.344 -12.055 1 52.62 9 ARG B C 1
ATOM 1184 O O . ARG B 1 9 ? -50.875 40.25 -13.125 1 52.62 9 ARG B O 1
ATOM 1191 N N . ALA B 1 10 ? -50.75 40.906 -11.047 1 54.09 10 ALA B N 1
ATOM 1192 C CA . ALA B 1 10 ? -49.312 40.781 -10.773 1 54.09 10 ALA B CA 1
ATOM 1193 C C . ALA B 1 10 ? -48.875 39.312 -10.734 1 54.09 10 ALA B C 1
ATOM 1195 O O . ALA B 1 10 ? -49.5 38.5 -10.023 1 54.09 10 ALA B O 1
ATOM 1196 N N . PHE B 1 11 ? -48.281 38.781 -11.82 1 54.28 11 PHE B N 1
ATOM 1197 C CA . PHE B 1 11 ? -47.656 37.469 -11.82 1 54.28 11 PHE B CA 1
ATOM 1198 C C . PHE B 1 11 ? -46.531 37.406 -10.781 1 54.28 11 PHE B C 1
ATOM 1200 O O . PHE B 1 11 ? -45.562 38.188 -10.867 1 54.28 11 PHE B O 1
ATOM 1207 N N . THR B 1 12 ? -46.844 37.188 -9.539 1 55.78 12 THR B N 1
ATOM 1208 C CA . THR B 1 12 ? -45.781 36.844 -8.57 1 55.78 12 THR B CA 1
ATOM 1209 C C . THR B 1 12 ? -44.938 35.688 -9.07 1 55.78 12 THR B C 1
ATOM 1211 O O . THR B 1 12 ? -45.438 34.625 -9.406 1 55.78 12 THR B O 1
ATOM 1214 N N . SER B 1 13 ? -43.75 36 -9.758 1 57.53 13 SER B N 1
ATOM 1215 C CA . SER B 1 13 ? -42.75 35 -10.102 1 57.53 13 SER B CA 1
ATOM 1216 C C . SER B 1 13 ? -42.344 34.188 -8.883 1 57.53 13 SER B C 1
ATOM 1218 O O . SER B 1 13 ? -41.844 34.75 -7.898 1 57.53 13 SER B O 1
ATOM 1220 N N . ILE B 1 14 ? -42.906 33.094 -8.57 1 60.91 14 ILE B N 1
ATOM 1221 C CA . ILE B 1 14 ? -42.438 32.156 -7.582 1 60.91 14 ILE B CA 1
ATOM 1222 C C . ILE B 1 14 ? -41.062 31.609 -7.992 1 60.91 14 ILE B C 1
ATOM 1224 O O . ILE B 1 14 ? -40.938 30.922 -9.016 1 60.91 14 ILE B O 1
ATOM 1228 N N . TYR B 1 15 ? -39.938 32.344 -7.82 1 57.56 15 TYR B N 1
ATOM 1229 C CA . TYR B 1 15 ? -38.625 31.734 -7.988 1 57.56 15 TYR B CA 1
ATOM 1230 C C . TYR B 1 15 ? -38.406 30.578 -7.012 1 57.56 15 TYR B C 1
ATOM 1232 O O . TYR B 1 15 ? -38.531 30.766 -5.797 1 57.56 15 TYR B O 1
ATOM 1240 N N . PRO B 1 16 ? -38.406 29.406 -7.422 1 58.69 16 PRO B N 1
ATOM 1241 C CA . PRO B 1 16 ? -38.062 28.312 -6.516 1 58.69 16 PRO B CA 1
ATOM 1242 C C . PRO B 1 16 ? -36.656 28.453 -5.953 1 58.69 16 PRO B C 1
ATOM 1244 O O . PRO B 1 16 ? -35.719 28.828 -6.684 1 58.69 16 PRO B O 1
ATOM 1247 N N . ARG B 1 17 ? -36.469 28.797 -4.664 1 59.81 17 ARG B N 1
ATOM 1248 C CA . ARG B 1 17 ? -35.156 28.719 -4.012 1 59.81 17 ARG B CA 1
ATOM 1249 C C . ARG B 1 17 ? -34.5 27.359 -4.27 1 59.81 17 ARG B C 1
ATOM 1251 O O . ARG B 1 17 ? -35.125 26.312 -4.031 1 59.81 17 ARG B O 1
ATOM 1258 N N . MET B 1 18 ? -33.625 27.297 -5.215 1 50.22 18 MET B N 1
ATOM 1259 C CA . MET B 1 18 ? -32.75 26.125 -5.398 1 50.22 18 MET B CA 1
ATOM 1260 C C . MET B 1 18 ? -32.094 25.734 -4.082 1 50.22 18 MET B C 1
ATOM 1262 O O . MET B 1 18 ? -31.391 26.547 -3.469 1 50.22 18 MET B O 1
ATOM 1266 N N . LEU B 1 19 ? -32.656 24.859 -3.256 1 51.84 19 LEU B N 1
ATOM 1267 C CA . LEU B 1 19 ? -31.891 24.219 -2.178 1 51.84 19 LEU B CA 1
ATOM 1268 C C . LEU B 1 19 ? -30.5 23.828 -2.646 1 51.84 19 LEU B C 1
ATOM 1270 O O . LEU B 1 19 ? -30.344 23.031 -3.572 1 51.84 19 LEU B O 1
ATOM 1274 N N . SER B 1 20 ? -29.594 24.781 -2.639 1 48.62 20 SER B N 1
ATOM 1275 C CA . SER B 1 20 ? -28.203 24.359 -2.787 1 48.62 20 SER B CA 1
ATOM 1276 C C . SER B 1 20 ? -27.859 23.234 -1.827 1 48.62 20 SER B C 1
ATOM 1278 O O . SER B 1 20 ? -27.938 23.391 -0.608 1 48.62 20 SER B O 1
ATOM 1280 N N . THR B 1 21 ? -28.469 22.078 -2.064 1 51.97 21 THR B N 1
ATOM 1281 C CA . THR B 1 21 ? -27.984 20.953 -1.27 1 51.97 21 THR B CA 1
ATOM 1282 C C . THR B 1 21 ? -26.453 20.953 -1.21 1 51.97 21 THR B C 1
ATOM 1284 O O . THR B 1 21 ? -25.797 20.734 -2.221 1 51.97 21 THR B O 1
ATOM 1287 N N . SER B 1 22 ? -25.922 21.875 -0.524 1 48.91 22 SER B N 1
ATOM 1288 C CA . SER B 1 22 ? -24.5 21.781 -0.245 1 48.91 22 SER B CA 1
ATOM 1289 C C . SER B 1 22 ? -24.109 20.375 0.184 1 48.91 22 SER B C 1
ATOM 1291 O O . SER B 1 22 ? -24.453 19.938 1.28 1 48.91 22 SER B O 1
ATOM 1293 N N . ARG B 1 23 ? -24.312 19.406 -0.689 1 47.25 23 ARG B N 1
ATOM 1294 C CA . ARG B 1 23 ? -23.844 18.062 -0.386 1 47.25 23 ARG B CA 1
ATOM 1295 C C . ARG B 1 23 ? -22.438 18.109 0.222 1 47.25 23 ARG B C 1
ATOM 1297 O O . ARG B 1 23 ? -21.484 18.547 -0.422 1 47.25 23 ARG B O 1
ATOM 1304 N N . VAL B 1 24 ? -22.312 18.359 1.46 1 50.44 24 VAL B N 1
ATOM 1305 C CA . VAL B 1 24 ? -21.047 18.156 2.16 1 50.44 24 VAL B CA 1
ATOM 1306 C C . VAL B 1 24 ? -20.344 16.938 1.591 1 50.44 24 VAL B C 1
ATOM 1308 O O . VAL B 1 24 ? -20.828 15.812 1.71 1 50.44 24 VAL B O 1
ATOM 1311 N N . SER B 1 25 ? -19.859 17.016 0.383 1 52.78 25 SER B N 1
ATOM 1312 C CA . SER B 1 25 ? -19.156 15.898 -0.259 1 52.78 25 SER B CA 1
ATOM 1313 C C . SER B 1 25 ? -18.156 15.242 0.695 1 52.78 25 SER B C 1
ATOM 1315 O O . SER B 1 25 ? -17.141 15.844 1.039 1 52.78 25 SER B O 1
ATOM 1317 N N . HIS B 1 26 ? -18.75 14.625 1.778 1 58.47 26 HIS B N 1
ATOM 1318 C CA . HIS B 1 26 ? -17.828 13.867 2.617 1 58.47 26 HIS B CA 1
ATOM 1319 C C . HIS B 1 26 ? -16.766 13.156 1.773 1 58.47 26 HIS B C 1
ATOM 1321 O O . HIS B 1 26 ? -17.094 12.391 0.866 1 58.47 26 HIS B O 1
ATOM 1327 N N . SER B 1 27 ? -15.625 13.852 1.628 1 64.06 27 SER B N 1
ATOM 1328 C CA . SER B 1 27 ? -14.578 13.305 0.777 1 64.06 27 SER B CA 1
ATOM 1329 C C . SER B 1 27 ? -14.188 11.898 1.215 1 64.06 27 SER B C 1
ATOM 1331 O O . SER B 1 27 ? -13.805 11.688 2.369 1 64.06 27 SER B O 1
ATOM 1333 N N . SER B 1 28 ? -14.57 10.867 0.485 1 87.12 28 SER B N 1
ATOM 1334 C CA . SER B 1 28 ? -14.234 9.469 0.732 1 87.12 28 SER B CA 1
ATOM 1335 C C . SER B 1 28 ? -12.727 9.258 0.75 1 87.12 28 SER B C 1
ATOM 1337 O O . SER B 1 28 ? -12.008 9.82 -0.071 1 87.12 28 SER B O 1
ATOM 1339 N N . THR B 1 29 ? -12.141 8.781 1.862 1 96.5 29 THR B N 1
ATOM 1340 C CA . THR B 1 29 ? -10.727 8.43 1.965 1 96.5 29 THR B CA 1
ATOM 1341 C C . THR B 1 29 ? -10.492 7.004 1.486 1 96.5 29 THR B C 1
ATOM 1343 O O . THR B 1 29 ? -11.43 6.203 1.417 1 96.5 29 THR B O 1
ATOM 1346 N N . PHE B 1 30 ? -9.25 6.727 1.037 1 98.12 30 PHE B N 1
ATOM 1347 C CA . PHE B 1 30 ? -8.922 5.363 0.635 1 98.12 30 PHE B CA 1
ATOM 1348 C C . PHE B 1 30 ? -7.418 5.133 0.656 1 98.12 30 PHE B C 1
ATOM 1350 O O . PHE B 1 30 ? -6.641 6.086 0.734 1 98.12 30 PHE B O 1
ATOM 1357 N N . ALA B 1 31 ? -7.047 3.885 0.65 1 98.75 31 ALA B N 1
ATOM 1358 C CA . ALA B 1 31 ? -5.68 3.404 0.479 1 98.75 31 ALA B CA 1
ATOM 1359 C C . ALA B 1 31 ? -5.617 2.285 -0.556 1 98.75 31 ALA B C 1
ATOM 1361 O O . ALA B 1 31 ? -6.285 1.258 -0.409 1 98.75 31 ALA B O 1
ATOM 1362 N N . LYS B 1 32 ? -4.832 2.496 -1.59 1 98.81 32 LYS B N 1
ATOM 1363 C CA . LYS B 1 32 ? -4.68 1.512 -2.658 1 98.81 32 LYS B CA 1
ATOM 1364 C C . LYS B 1 32 ? -3.205 1.217 -2.926 1 98.81 32 LYS B C 1
ATOM 1366 O O . LYS B 1 32 ? -2.359 2.107 -2.826 1 98.81 32 LYS B O 1
ATOM 1371 N N . ILE B 1 33 ? -2.963 -0.04 -3.309 1 98.94 33 ILE B N 1
ATOM 1372 C CA . ILE B 1 33 ? -1.595 -0.443 -3.619 1 98.94 33 ILE B CA 1
ATOM 1373 C C . ILE B 1 33 ? -1.543 -1.053 -5.02 1 98.94 33 ILE B C 1
ATOM 1375 O O . ILE B 1 33 ? -2.504 -1.686 -5.465 1 98.94 33 ILE B O 1
ATOM 1379 N N . THR B 1 34 ? -0.487 -0.815 -5.699 1 98.94 34 THR B N 1
ATOM 1380 C CA . THR B 1 34 ? -0.137 -1.456 -6.965 1 98.94 34 THR B CA 1
ATOM 1381 C C . THR B 1 34 ? 1.178 -2.221 -6.836 1 98.94 34 THR B C 1
ATOM 1383 O O . THR B 1 34 ? 2.186 -1.663 -6.395 1 98.94 34 THR B O 1
ATOM 1386 N N . LEU B 1 35 ? 1.126 -3.451 -7.211 1 98.81 35 LEU B N 1
ATOM 1387 C CA . LEU B 1 35 ? 2.291 -4.328 -7.152 1 98.81 35 LEU B CA 1
ATOM 1388 C C . LEU B 1 35 ? 2.639 -4.867 -8.539 1 98.81 35 LEU B C 1
ATOM 1390 O O . LEU B 1 35 ? 1.758 -5.32 -9.273 1 98.81 35 LEU B O 1
ATOM 1394 N N . VAL B 1 36 ? 3.826 -4.762 -8.875 1 98.62 36 VAL B N 1
ATOM 1395 C CA . VAL B 1 36 ? 4.426 -5.582 -9.922 1 98.62 36 VAL B CA 1
ATOM 1396 C C . VAL B 1 36 ? 5.547 -6.434 -9.336 1 98.62 36 VAL B C 1
ATOM 1398 O O . VAL B 1 36 ? 6.555 -5.898 -8.867 1 98.62 36 VAL B O 1
ATOM 1401 N N . GLY B 1 37 ? 5.301 -7.703 -9.32 1 98.38 37 GLY B N 1
ATOM 1402 C CA . GLY B 1 37 ? 6.254 -8.594 -8.68 1 98.38 37 GLY B CA 1
ATOM 1403 C C . GLY B 1 37 ? 6.023 -10.055 -9.016 1 98.38 37 GLY B C 1
ATOM 1404 O O . GLY B 1 37 ? 5.16 -10.383 -9.836 1 98.38 37 GLY B O 1
ATOM 1405 N N . ARG B 1 38 ? 6.82 -10.906 -8.414 1 97.12 38 ARG B N 1
ATOM 1406 C CA . ARG B 1 38 ? 6.777 -12.328 -8.727 1 97.12 38 ARG B CA 1
ATOM 1407 C C . ARG B 1 38 ? 6.031 -13.109 -7.645 1 97.12 38 ARG B C 1
ATOM 1409 O O . ARG B 1 38 ? 6.203 -12.844 -6.453 1 97.12 38 ARG B O 1
ATOM 1416 N N . LEU B 1 39 ? 5.359 -14.039 -8.164 1 98.06 39 LEU B N 1
ATOM 1417 C CA . LEU B 1 39 ? 4.629 -14.93 -7.262 1 98.06 39 LEU B CA 1
ATOM 1418 C C . LEU B 1 39 ? 5.59 -15.75 -6.414 1 98.06 39 LEU B C 1
ATOM 1420 O O . LEU B 1 39 ? 6.508 -16.391 -6.945 1 98.06 39 LEU B O 1
ATOM 1424 N N . GLY B 1 40 ? 5.367 -15.758 -5.109 1 97.62 40 GLY B N 1
ATOM 1425 C CA . GLY B 1 40 ? 6.25 -16.453 -4.191 1 97.62 40 GLY B CA 1
ATOM 1426 C C . GLY B 1 40 ? 5.965 -17.938 -4.105 1 97.62 40 GLY B C 1
ATOM 1427 O O . GLY B 1 40 ? 6.816 -18.719 -3.666 1 97.62 40 GLY B O 1
ATOM 1428 N N . GLY B 1 41 ? 4.863 -18.391 -4.387 1 97.12 41 GLY B N 1
ATOM 1429 C CA . GLY B 1 41 ? 4.363 -19.75 -4.387 1 97.12 41 GLY B CA 1
ATOM 1430 C C . GLY B 1 41 ? 2.99 -19.891 -5.016 1 97.12 41 GLY B C 1
ATOM 1431 O O . GLY B 1 41 ? 2.322 -18.891 -5.277 1 97.12 41 GLY B O 1
ATOM 1432 N N . THR B 1 42 ? 2.705 -21.047 -5.246 1 96.12 42 THR B N 1
ATOM 1433 C CA . THR B 1 42 ? 1.384 -21.266 -5.82 1 96.12 42 THR B CA 1
ATOM 1434 C C . THR B 1 42 ? 0.296 -20.719 -4.906 1 96.12 42 THR B C 1
ATOM 1436 O O . THR B 1 42 ? 0.32 -20.938 -3.693 1 96.12 42 THR B O 1
ATOM 1439 N N . PRO B 1 43 ? -0.622 -20 -5.422 1 97.44 43 PRO B N 1
ATOM 1440 C CA . PRO B 1 43 ? -1.714 -19.469 -4.602 1 97.44 43 PRO B CA 1
ATOM 1441 C C . PRO B 1 43 ? -2.521 -20.578 -3.92 1 97.44 43 PRO B C 1
ATOM 1443 O O . PRO B 1 43 ? -2.738 -21.641 -4.508 1 97.44 43 PRO B O 1
ATOM 1446 N N . GLU B 1 44 ? -2.975 -20.25 -2.812 1 96.31 44 GLU B N 1
ATOM 1447 C CA . GLU B 1 44 ? -3.721 -21.219 -2.023 1 96.31 44 GLU B CA 1
ATOM 1448 C C . GLU B 1 44 ? -5.191 -20.844 -1.915 1 96.31 44 GLU B C 1
ATOM 1450 O O . GLU B 1 44 ? -5.516 -19.688 -1.624 1 96.31 44 GLU B O 1
ATOM 1455 N N . LEU B 1 45 ? -6.066 -21.812 -2.133 1 93.75 45 LEU B N 1
ATOM 1456 C CA . LEU B 1 45 ? -7.492 -21.625 -1.878 1 93.75 45 LEU B CA 1
ATOM 1457 C C . LEU B 1 45 ? -7.84 -22 -0.441 1 93.75 45 LEU B C 1
ATOM 1459 O O . LEU B 1 45 ? -7.59 -23.125 -0.012 1 93.75 45 LEU B O 1
ATOM 1463 N N . GLN B 1 46 ? -8.32 -21.078 0.24 1 94.31 46 GLN B N 1
ATOM 1464 C CA . GLN B 1 46 ? -8.672 -21.312 1.636 1 94.31 46 GLN B CA 1
ATOM 1465 C C . GLN B 1 46 ? -10.18 -21.172 1.847 1 94.31 46 GLN B C 1
ATOM 1467 O O . GLN B 1 46 ? -10.781 -20.172 1.45 1 94.31 46 GLN B O 1
ATOM 1472 N N . ALA B 1 47 ? -10.711 -22.141 2.527 1 89.94 47 ALA B N 1
ATOM 1473 C CA . ALA B 1 47 ? -12.133 -22.094 2.854 1 89.94 47 ALA B CA 1
ATOM 1474 C C . ALA B 1 47 ? -12.391 -21.156 4.031 1 89.94 47 ALA B C 1
ATOM 1476 O O . ALA B 1 47 ? -11.578 -21.062 4.953 1 89.94 47 ALA B O 1
ATOM 1477 N N . THR B 1 48 ? -13.477 -20.406 3.867 1 88.38 48 THR B N 1
ATOM 1478 C CA . THR B 1 48 ? -13.898 -19.562 4.98 1 88.38 48 THR B CA 1
ATOM 1479 C C . THR B 1 48 ? -15.07 -20.188 5.723 1 88.38 48 THR B C 1
ATOM 1481 O O . THR B 1 48 ? -15.633 -21.188 5.27 1 88.38 48 THR B O 1
ATOM 1484 N N . SER B 1 49 ? -15.336 -19.641 6.926 1 88.88 49 SER B N 1
ATOM 1485 C CA . SER B 1 49 ? -16.438 -20.156 7.742 1 88.88 49 SER B CA 1
ATOM 1486 C C . SER B 1 49 ? -17.766 -20.031 7.02 1 88.88 49 SER B C 1
ATOM 1488 O O . SER B 1 49 ? -18.703 -20.781 7.297 1 88.88 49 SER B O 1
ATOM 1490 N N . THR B 1 50 ? -17.953 -19.203 6.086 1 86.31 50 THR B 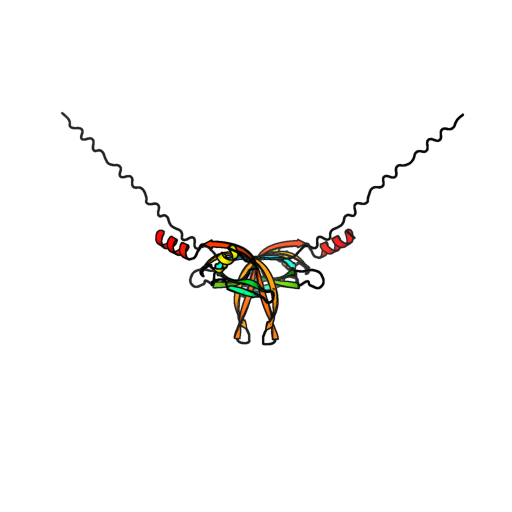N 1
ATOM 1491 C CA . THR B 1 50 ? -19.203 -18.969 5.363 1 86.31 50 THR B CA 1
ATOM 1492 C C . THR B 1 50 ? -19.312 -19.906 4.16 1 86.31 50 THR B C 1
ATOM 1494 O O . THR B 1 50 ? -20.281 -19.844 3.406 1 86.31 50 THR B O 1
ATOM 1497 N N . GLY B 1 51 ? -18.297 -20.719 3.955 1 82.5 51 GLY B N 1
ATOM 1498 C CA . GLY B 1 51 ? -18.312 -21.656 2.84 1 82.5 51 GLY B CA 1
ATOM 1499 C C . GLY B 1 51 ? -17.672 -21.094 1.587 1 82.5 51 GLY B C 1
ATOM 1500 O O . GLY B 1 51 ? -17.531 -21.812 0.591 1 82.5 51 GLY B O 1
ATOM 1501 N N . LYS B 1 52 ? -17.422 -19.797 1.662 1 85.56 52 LYS B N 1
ATOM 1502 C CA . LYS B 1 52 ? -16.734 -19.234 0.505 1 85.56 52 LYS B CA 1
ATOM 1503 C C . LYS B 1 52 ? -15.234 -19.5 0.566 1 85.56 52 LYS B C 1
ATOM 1505 O O . LYS B 1 52 ? -14.672 -19.703 1.646 1 85.56 52 LYS B O 1
ATOM 1510 N N . GLU B 1 53 ? -14.641 -19.625 -0.582 1 90.94 53 GLU B N 1
ATOM 1511 C CA . GLU B 1 53 ? -13.195 -19.797 -0.643 1 90.94 53 GLU B CA 1
ATOM 1512 C C . GLU B 1 53 ? -12.492 -18.5 -0.983 1 90.94 53 GLU B C 1
ATOM 1514 O O . GLU B 1 53 ? -12.977 -17.719 -1.807 1 90.94 53 GLU B O 1
ATOM 1519 N N . ILE B 1 54 ? -11.359 -18.281 -0.385 1 94.5 54 ILE B N 1
ATOM 1520 C CA . ILE B 1 54 ? -10.523 -17.125 -0.684 1 94.5 54 ILE B CA 1
ATOM 1521 C C . ILE B 1 54 ? -9.172 -17.578 -1.218 1 94.5 54 ILE B C 1
ATOM 1523 O O . ILE B 1 54 ? -8.727 -18.688 -0.917 1 94.5 54 ILE B O 1
ATOM 1527 N N . LEU B 1 55 ? -8.656 -16.781 -2.053 1 96.44 55 LEU B N 1
ATOM 1528 C CA . LEU B 1 55 ? -7.336 -17.031 -2.619 1 96.44 55 LEU B CA 1
ATOM 1529 C C . LEU B 1 55 ? -6.266 -16.25 -1.869 1 96.44 55 LEU B C 1
ATOM 1531 O O . LEU B 1 55 ? -6.383 -15.031 -1.707 1 96.44 55 LEU B O 1
ATOM 1535 N N . LYS B 1 56 ? -5.234 -16.953 -1.366 1 97.94 56 LYS B N 1
ATOM 1536 C CA . LYS B 1 56 ? -4.109 -16.312 -0.684 1 97.94 56 LYS B CA 1
ATOM 1537 C C . LYS B 1 56 ? -2.809 -16.547 -1.446 1 97.94 56 LYS B C 1
ATOM 1539 O O . LYS B 1 56 ? -2.508 -17.672 -1.856 1 97.94 56 LYS B O 1
ATOM 1544 N N . TYR B 1 57 ? -2.047 -15.5 -1.594 1 98.19 57 TYR B N 1
ATOM 1545 C CA . TYR B 1 57 ? -0.756 -15.617 -2.262 1 98.19 57 TYR B CA 1
ATOM 1546 C C . TYR B 1 57 ? 0.169 -14.469 -1.867 1 98.19 57 TYR B C 1
ATOM 1548 O O . TYR B 1 57 ? -0.268 -13.492 -1.249 1 98.19 57 TYR B O 1
ATOM 1556 N N . SER B 1 58 ? 1.396 -14.641 -2.154 1 98.5 58 SER B N 1
ATOM 1557 C CA . SER B 1 58 ? 2.398 -13.625 -1.854 1 98.5 58 SER B CA 1
ATOM 1558 C C . SER B 1 58 ? 3.105 -13.156 -3.121 1 98.5 58 SER B C 1
ATOM 1560 O O . SER B 1 58 ? 3.398 -13.961 -4.008 1 98.5 58 SER B O 1
ATOM 1562 N N . ILE B 1 59 ? 3.363 -11.922 -3.154 1 98.38 59 ILE B N 1
ATOM 1563 C CA . ILE B 1 59 ? 4.102 -11.297 -4.246 1 98.38 59 ILE B CA 1
ATOM 1564 C C . ILE B 1 59 ? 5.395 -10.688 -3.711 1 98.38 59 ILE B C 1
ATOM 1566 O O . ILE B 1 59 ? 5.379 -9.953 -2.717 1 98.38 59 ILE B O 1
ATOM 1570 N N . GLY B 1 60 ? 6.43 -11.039 -4.422 1 97.81 60 GLY B N 1
ATOM 1571 C CA . GLY B 1 60 ? 7.715 -10.453 -4.082 1 97.81 60 GLY B CA 1
ATOM 1572 C C . GLY B 1 60 ? 8.102 -9.305 -4.992 1 97.81 60 GLY B C 1
ATOM 1573 O O . GLY B 1 60 ? 8.094 -9.445 -6.219 1 97.81 60 GLY B O 1
ATOM 1574 N N . THR B 1 61 ? 8.422 -8.141 -4.469 1 97.88 61 THR B N 1
ATOM 1575 C CA . THR B 1 61 ? 9.016 -7.023 -5.191 1 97.88 61 THR B CA 1
ATOM 1576 C C . THR B 1 61 ? 10.43 -6.742 -4.68 1 97.88 61 THR B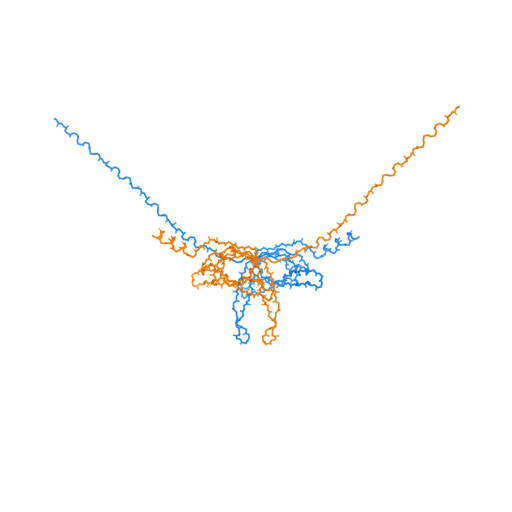 C 1
ATOM 1578 O O . THR B 1 61 ? 10.703 -6.895 -3.488 1 97.88 61 THR B O 1
ATOM 1581 N N . SER B 1 62 ? 11.258 -6.328 -5.555 1 95.38 62 SER B N 1
ATOM 1582 C CA . SER B 1 62 ? 12.641 -6.164 -5.141 1 95.38 62 SER B CA 1
ATOM 1583 C C . SER B 1 62 ? 13.156 -4.77 -5.48 1 95.38 62 SER B C 1
ATOM 1585 O O . SER B 1 62 ? 12.742 -4.172 -6.477 1 95.38 62 SER B O 1
ATOM 1587 N N . ILE B 1 63 ? 13.984 -4.312 -4.617 1 91.12 63 ILE B N 1
ATOM 1588 C CA . ILE B 1 63 ? 14.719 -3.072 -4.855 1 91.12 63 ILE B CA 1
ATOM 1589 C C . ILE B 1 63 ? 16.219 -3.334 -4.762 1 91.12 63 ILE B C 1
ATOM 1591 O O . ILE B 1 63 ? 16.656 -4.211 -4.012 1 91.12 63 ILE B O 1
ATOM 1595 N N . GLY B 1 64 ? 16.922 -2.518 -5.508 1 89 64 GLY B N 1
ATOM 1596 C CA . GLY B 1 64 ? 18.359 -2.699 -5.516 1 89 64 GLY B CA 1
ATOM 1597 C C . GLY B 1 64 ? 18.828 -3.695 -6.559 1 89 64 GLY B C 1
ATOM 1598 O O . GLY B 1 64 ? 18.031 -4.168 -7.375 1 89 64 GLY B O 1
ATOM 1599 N N . ARG B 1 65 ? 20.188 -3.857 -6.648 1 85.94 65 ARG B N 1
ATOM 1600 C CA . ARG B 1 65 ? 20.766 -4.762 -7.637 1 85.94 65 ARG B CA 1
ATOM 1601 C C . ARG B 1 65 ? 21.844 -5.629 -7.016 1 85.94 65 ARG B C 1
ATOM 1603 O O . ARG B 1 65 ? 22.453 -5.246 -6.012 1 85.94 65 ARG B O 1
ATOM 1610 N N . GLY B 1 66 ? 21.984 -6.859 -7.637 1 87.12 66 GLY B N 1
ATOM 1611 C CA . GLY B 1 66 ? 23.062 -7.738 -7.242 1 87.12 66 GLY B CA 1
ATOM 1612 C C . GLY B 1 66 ? 22.969 -8.203 -5.801 1 87.12 66 GLY B C 1
ATOM 1613 O O . GLY B 1 66 ? 21.938 -8.719 -5.383 1 87.12 66 GLY B O 1
ATOM 1614 N N . GLU B 1 67 ? 24.094 -8.031 -5.027 1 90.12 67 GLU B N 1
ATOM 1615 C CA . GLU B 1 67 ? 24.188 -8.508 -3.65 1 90.12 67 GLU B CA 1
ATOM 1616 C C . GLU B 1 67 ? 23.375 -7.625 -2.701 1 90.12 67 GLU B C 1
ATOM 1618 O O . GLU B 1 67 ? 23.047 -8.047 -1.591 1 90.12 67 GLU B O 1
ATOM 1623 N N . ASN B 1 68 ? 22.953 -6.48 -3.082 1 91.31 68 ASN B N 1
ATOM 1624 C CA . ASN B 1 68 ? 22.219 -5.543 -2.232 1 91.31 68 ASN B CA 1
ATOM 1625 C C . ASN B 1 68 ? 20.719 -5.598 -2.494 1 91.31 68 ASN B C 1
ATOM 1627 O O . ASN B 1 68 ? 19.969 -4.719 -2.055 1 91.31 68 ASN B O 1
ATOM 1631 N N . GLN B 1 69 ? 20.359 -6.598 -3.154 1 91.81 69 GLN B N 1
ATOM 1632 C CA . GLN B 1 69 ? 18.938 -6.703 -3.471 1 91.81 69 GLN B CA 1
ATOM 1633 C C . GLN B 1 69 ? 18.125 -7.137 -2.248 1 91.81 69 GLN B C 1
ATOM 1635 O O . GLN B 1 69 ? 18.5 -8.094 -1.563 1 91.81 69 GLN B O 1
ATOM 1640 N N . LYS B 1 70 ? 17.109 -6.371 -1.995 1 93.69 70 LYS B N 1
ATOM 1641 C CA . LYS B 1 70 ? 16.172 -6.699 -0.918 1 93.69 70 LYS B CA 1
ATOM 1642 C C . LYS B 1 70 ? 14.766 -6.953 -1.462 1 93.69 70 LYS B C 1
ATOM 1644 O O . LYS B 1 70 ? 14.281 -6.203 -2.309 1 93.69 70 LYS B O 1
ATOM 1649 N N . THR B 1 71 ? 14.156 -7.992 -0.957 1 95.81 71 THR B N 1
ATOM 1650 C CA . THR B 1 71 ? 12.828 -8.359 -1.421 1 95.81 71 THR B CA 1
ATOM 1651 C C . THR B 1 71 ? 11.773 -8.055 -0.356 1 95.81 71 THR B C 1
ATOM 1653 O O . THR B 1 71 ? 11.977 -8.352 0.823 1 95.81 71 THR B O 1
ATOM 1656 N N . SER B 1 72 ? 10.766 -7.402 -0.802 1 97.5 72 SER B N 1
ATOM 1657 C CA . SER B 1 72 ? 9.562 -7.223 0.012 1 97.5 72 SER B CA 1
ATOM 1658 C C . SER B 1 72 ? 8.492 -8.242 -0.355 1 97.5 72 SER B C 1
ATOM 1660 O O . SER B 1 72 ? 8.172 -8.414 -1.532 1 97.5 72 SER B O 1
ATOM 1662 N N . TRP B 1 73 ? 7.98 -8.836 0.671 1 97.19 73 TRP B N 1
ATOM 1663 C CA . TRP B 1 73 ? 6.918 -9.805 0.443 1 97.19 73 TRP B CA 1
ATOM 1664 C C . TRP B 1 73 ? 5.57 -9.258 0.906 1 97.19 73 TRP B C 1
ATOM 1666 O O . TRP B 1 73 ? 5.43 -8.82 2.051 1 97.19 73 TRP B O 1
ATOM 1676 N N . PHE B 1 74 ? 4.609 -9.289 -0.001 1 98.25 74 PHE B N 1
ATOM 1677 C CA . PHE B 1 74 ? 3.252 -8.828 0.267 1 98.25 74 PHE B CA 1
ATOM 1678 C C . PHE B 1 74 ? 2.266 -9.992 0.222 1 98.25 74 PHE B C 1
ATOM 1680 O O . PHE B 1 74 ? 2.131 -10.656 -0.806 1 98.25 74 PHE B O 1
ATOM 1687 N N . LYS B 1 75 ? 1.593 -10.188 1.312 1 97.81 75 LYS B N 1
ATOM 1688 C CA . LYS B 1 75 ? 0.51 -11.164 1.34 1 97.81 75 LYS B CA 1
ATOM 1689 C C . LYS B 1 75 ? -0.795 -10.555 0.836 1 97.81 75 LYS B C 1
ATOM 1691 O O . LYS B 1 75 ? -1.229 -9.508 1.328 1 97.81 75 LYS B O 1
ATOM 1696 N N . VAL B 1 76 ? -1.412 -11.227 -0.103 1 98.5 76 VAL B N 1
ATOM 1697 C CA . VAL B 1 76 ? -2.6 -10.68 -0.751 1 98.5 76 VAL B CA 1
ATOM 1698 C C . VAL B 1 76 ? -3.75 -11.68 -0.649 1 98.5 76 VAL B C 1
ATOM 1700 O O . VAL B 1 76 ? -3.551 -12.883 -0.818 1 98.5 76 VAL B O 1
ATOM 1703 N N . THR B 1 77 ? -4.895 -11.148 -0.402 1 98.12 77 THR B N 1
ATOM 1704 C CA . THR B 1 77 ? -6.109 -11.953 -0.382 1 98.12 77 THR B CA 1
ATOM 1705 C C . THR B 1 77 ? -6.996 -11.633 -1.582 1 98.12 77 THR B C 1
ATOM 1707 O O . THR B 1 77 ? -7.332 -10.469 -1.813 1 98.12 77 THR B O 1
ATOM 1710 N N . GLY B 1 78 ? -7.391 -12.586 -2.336 1 97.06 78 GLY B N 1
ATOM 1711 C CA . GLY B 1 78 ? -8.305 -12.422 -3.451 1 97.06 78 GLY B CA 1
ATOM 1712 C C . GLY B 1 78 ? -9.648 -13.102 -3.223 1 97.06 78 GLY B C 1
ATOM 1713 O O . GLY B 1 78 ? -9.703 -14.219 -2.713 1 97.06 78 GLY B O 1
ATOM 1714 N N . PHE B 1 79 ? -10.68 -12.375 -3.6 1 94.38 79 PHE B N 1
ATOM 1715 C CA . PHE B 1 79 ? -12.031 -12.922 -3.594 1 94.38 79 PHE B CA 1
ATOM 1716 C C . PHE B 1 79 ? -12.523 -13.164 -5.016 1 94.38 79 PHE B C 1
ATOM 1718 O O . PHE B 1 79 ? -13.008 -12.25 -5.68 1 94.38 79 PHE B O 1
ATOM 1725 N N . LEU B 1 80 ? -12.227 -14.258 -5.492 1 88.25 80 LEU B N 1
ATOM 1726 C CA . LEU B 1 80 ? -12.648 -14.602 -6.844 1 88.25 80 LEU B CA 1
ATOM 1727 C C . LEU B 1 80 ? -13.773 -15.633 -6.812 1 88.25 80 LEU B C 1
ATOM 1729 O O . LEU B 1 80 ? -13.695 -16.625 -6.086 1 88.25 80 LEU B O 1
ATOM 1733 N N . PRO B 1 81 ? -14.773 -15.32 -7.598 1 88.38 81 PRO B N 1
ATOM 1734 C CA . PRO B 1 81 ? -15.805 -16.344 -7.684 1 88.38 81 PRO B CA 1
ATOM 1735 C C . PRO B 1 81 ? -15.305 -17.641 -8.328 1 88.38 81 PRO B C 1
ATOM 1737 O O . PRO B 1 81 ? -14.344 -17.609 -9.102 1 88.38 81 PRO B O 1
ATOM 1740 N N . GLU B 1 82 ? -16.031 -18.688 -7.969 1 88.19 82 GLU B N 1
ATOM 1741 C CA . GLU B 1 82 ? -15.711 -19.953 -8.625 1 88.19 82 GLU B CA 1
ATOM 1742 C C . GLU B 1 82 ? -15.859 -19.844 -10.141 1 88.19 82 GLU B C 1
ATOM 1744 O O . GLU B 1 82 ? -16.797 -19.234 -10.633 1 88.19 82 GLU B O 1
ATOM 1749 N N . GLY B 1 83 ? -14.852 -20.422 -10.859 1 90.62 83 GLY B N 1
ATOM 1750 C CA . GLY B 1 83 ? -14.859 -20.391 -12.312 1 90.62 83 GLY B CA 1
ATOM 1751 C C . GLY B 1 83 ? -13.477 -20.547 -12.914 1 90.62 83 GLY B C 1
ATOM 1752 O O . GLY B 1 83 ? -12.5 -20.781 -12.195 1 90.62 83 GLY B O 1
ATOM 1753 N N . PRO B 1 84 ? -13.391 -20.469 -14.18 1 93 84 PRO B N 1
ATOM 1754 C CA . PRO B 1 84 ? -12.141 -20.719 -14.891 1 93 84 PRO B CA 1
ATOM 1755 C C . PRO B 1 84 ? -11.031 -19.75 -14.508 1 93 84 PRO B C 1
ATOM 1757 O O . PRO B 1 84 ? -9.859 -20.125 -14.445 1 93 84 PRO B O 1
ATOM 1760 N N . GLN B 1 85 ? -11.391 -18.5 -14.273 1 90.62 85 GLN B N 1
ATOM 1761 C CA . GLN B 1 85 ? -10.383 -17.516 -13.93 1 90.62 85 GLN B CA 1
ATOM 1762 C C . GLN B 1 85 ? -9.711 -17.844 -12.602 1 90.62 85 GLN B C 1
ATOM 1764 O O . GLN B 1 85 ? -8.492 -17.75 -12.477 1 90.62 85 GLN B O 1
ATOM 1769 N N . ARG B 1 86 ? -10.539 -18.141 -11.641 1 91.94 86 ARG B N 1
ATOM 1770 C CA . ARG B 1 86 ? -9.992 -18.516 -10.344 1 91.94 86 ARG B CA 1
ATOM 1771 C C . ARG B 1 86 ? -9.078 -19.734 -10.461 1 91.94 86 ARG B C 1
ATOM 1773 O O . ARG B 1 86 ? -8 -19.766 -9.859 1 91.94 86 ARG B O 1
ATOM 1780 N N . ASP B 1 87 ? -9.539 -20.766 -11.25 1 92.69 87 ASP B N 1
ATOM 1781 C CA . ASP B 1 87 ? -8.742 -21.969 -11.453 1 92.69 87 ASP B CA 1
ATOM 1782 C C . ASP B 1 87 ? -7.406 -21.641 -12.125 1 92.69 87 ASP B C 1
ATOM 1784 O O . ASP B 1 87 ? -6.375 -22.219 -11.773 1 92.69 87 ASP B O 1
ATOM 1788 N N . PHE B 1 88 ? -7.516 -20.781 -13.047 1 94.25 88 PHE B N 1
ATOM 1789 C CA . PHE B 1 88 ? -6.312 -20.359 -13.75 1 94.25 88 PHE B CA 1
ATOM 1790 C C . PHE B 1 88 ? -5.312 -19.734 -12.789 1 94.25 88 PHE B C 1
ATOM 1792 O O . PHE B 1 88 ? -4.141 -20.109 -12.766 1 94.25 88 PHE B O 1
ATOM 1799 N N . ILE B 1 89 ? -5.758 -18.797 -11.953 1 93.81 89 ILE B N 1
ATOM 1800 C CA . ILE B 1 89 ? -4.887 -18.094 -11.023 1 93.81 89 ILE B CA 1
ATOM 1801 C C . ILE B 1 89 ? -4.348 -19.062 -9.977 1 93.81 89 ILE B C 1
ATOM 1803 O O . ILE B 1 89 ? -3.176 -19 -9.602 1 93.81 89 ILE B O 1
ATOM 1807 N N . ALA B 1 90 ? -5.176 -19.938 -9.508 1 94.62 90 ALA B N 1
ATOM 1808 C CA . ALA B 1 90 ? -4.797 -20.906 -8.484 1 94.62 90 ALA B CA 1
ATOM 1809 C C . ALA B 1 90 ? -3.74 -21.875 -9.008 1 94.62 90 ALA B C 1
ATOM 1811 O O . ALA B 1 90 ? -3.078 -22.562 -8.234 1 94.62 90 ALA B O 1
ATOM 1812 N N . GLY B 1 91 ? -3.562 -21.922 -10.367 1 94.75 91 GLY B N 1
ATOM 1813 C CA . GLY B 1 91 ? -2.627 -22.844 -10.977 1 94.75 91 GLY B CA 1
ATOM 1814 C C . GLY B 1 91 ? -1.314 -22.203 -11.375 1 94.75 91 GLY B C 1
ATOM 1815 O O . GLY B 1 91 ? -0.429 -22.875 -11.914 1 94.75 91 GLY B O 1
ATOM 1816 N N . LEU B 1 92 ? -1.206 -20.969 -11.047 1 95.88 92 LEU B N 1
ATOM 1817 C CA . LEU B 1 92 ? 0.016 -20.281 -11.438 1 95.88 92 LEU B CA 1
ATOM 1818 C C . LEU B 1 92 ? 1.212 -20.797 -10.641 1 95.88 92 LEU B C 1
ATOM 1820 O O . LEU B 1 92 ? 1.083 -21.125 -9.461 1 95.88 92 LEU B O 1
ATOM 1824 N N . GLU B 1 93 ? 2.344 -20.766 -11.258 1 95.5 93 GLU B N 1
ATOM 1825 C CA . GLU B 1 93 ? 3.557 -21.297 -10.641 1 95.5 93 GLU B CA 1
ATOM 1826 C C . GLU B 1 93 ? 4.367 -20.188 -9.977 1 95.5 93 GLU B C 1
ATOM 1828 O O . GLU B 1 93 ? 4.297 -19.031 -10.383 1 95.5 93 GLU B O 1
ATOM 1833 N N . LYS B 1 94 ? 5.102 -20.656 -9.031 1 96.5 94 LYS B N 1
ATOM 1834 C CA . LYS B 1 94 ? 6.07 -19.766 -8.422 1 96.5 94 LYS B CA 1
ATOM 1835 C C . LYS B 1 94 ? 6.922 -19.062 -9.477 1 96.5 94 LYS B C 1
ATOM 1837 O O . LYS B 1 94 ? 7.352 -19.703 -10.445 1 96.5 94 LYS B O 1
ATOM 1842 N N . GLY B 1 95 ? 7.164 -17.781 -9.227 1 95.5 95 GLY B N 1
ATOM 1843 C CA . GLY B 1 95 ? 8.039 -17.062 -10.133 1 95.5 95 GLY B CA 1
ATOM 1844 C C . GLY B 1 95 ? 7.297 -16.344 -11.242 1 95.5 95 GLY B C 1
ATOM 1845 O O . GLY B 1 95 ? 7.879 -15.539 -11.977 1 95.5 95 GLY B O 1
ATOM 1846 N N . THR B 1 96 ? 6.004 -16.609 -11.445 1 96.31 96 THR B N 1
ATOM 1847 C CA . THR B 1 96 ? 5.195 -15.891 -12.414 1 96.31 96 THR B CA 1
ATOM 1848 C C . THR B 1 96 ? 5.18 -14.398 -12.102 1 96.31 96 THR B C 1
ATOM 1850 O O . THR B 1 96 ? 5.031 -14 -10.945 1 96.31 96 THR B O 1
ATOM 1853 N N . LEU B 1 97 ? 5.469 -13.547 -13.07 1 96.81 97 LEU B N 1
ATOM 1854 C CA . LEU B 1 97 ? 5.418 -12.102 -12.898 1 96.81 97 LEU B CA 1
ATOM 1855 C C . LEU B 1 97 ? 3.98 -11.594 -12.969 1 96.81 97 LEU B C 1
ATOM 1857 O O . LEU B 1 97 ? 3.273 -11.852 -13.945 1 96.81 97 LEU B O 1
ATOM 1861 N N . LEU B 1 98 ? 3.576 -10.797 -11.945 1 98.12 98 LEU B N 1
ATOM 1862 C CA . LEU B 1 98 ? 2.184 -10.375 -11.828 1 98.12 98 LEU B CA 1
ATOM 1863 C C . LEU B 1 98 ? 2.086 -8.859 -11.703 1 98.12 98 LEU B C 1
ATOM 1865 O O . LEU B 1 98 ? 2.998 -8.211 -11.172 1 98.12 98 LEU B O 1
ATOM 1869 N N . TYR B 1 99 ? 1.046 -8.305 -12.211 1 98.56 99 TYR B N 1
ATOM 1870 C CA . TYR B 1 99 ? 0.481 -7.008 -11.852 1 98.56 99 TYR B CA 1
ATOM 1871 C C . TYR B 1 99 ? -0.735 -7.172 -10.945 1 98.56 99 TYR B C 1
ATOM 1873 O O . TYR B 1 99 ? -1.685 -7.879 -11.297 1 98.56 99 TYR B O 1
ATOM 1881 N N . VAL B 1 100 ? -0.72 -6.555 -9.742 1 98.75 100 VAL B N 1
ATOM 1882 C CA . VAL B 1 100 ? -1.83 -6.684 -8.797 1 98.75 100 VAL B CA 1
ATOM 1883 C C . VAL B 1 100 ? -2.199 -5.309 -8.242 1 98.75 100 VAL B C 1
ATOM 1885 O O . VAL B 1 100 ? -1.321 -4.527 -7.875 1 98.75 100 VAL B O 1
ATOM 1888 N N . GLU B 1 101 ? -3.4 -4.961 -8.227 1 98.81 101 GLU B N 1
ATOM 1889 C CA . GLU B 1 101 ? -3.967 -3.836 -7.488 1 98.81 101 GLU B CA 1
ATOM 1890 C C . GLU B 1 101 ? -4.809 -4.316 -6.309 1 98.81 101 GLU B C 1
ATOM 1892 O O . GLU B 1 101 ? -5.504 -5.328 -6.406 1 98.81 101 GLU B O 1
ATOM 1897 N N . GLY B 1 102 ? -4.805 -3.479 -5.254 1 98.81 102 GLY B N 1
ATOM 1898 C CA . GLY B 1 102 ? -5.594 -3.885 -4.105 1 98.81 102 GLY B CA 1
ATOM 1899 C C . GLY B 1 102 ? -5.945 -2.73 -3.186 1 98.81 102 GLY B C 1
ATOM 1900 O O . GLY B 1 102 ? -5.281 -1.692 -3.201 1 98.81 102 GLY B O 1
ATOM 1901 N N . ASN B 1 103 ? -6.984 -2.947 -2.424 1 98.62 103 ASN B N 1
ATOM 1902 C CA . ASN B 1 103 ? -7.285 -2.082 -1.288 1 98.62 103 ASN B CA 1
ATOM 1903 C C . ASN B 1 103 ? -6.445 -2.445 -0.067 1 98.62 103 ASN B C 1
ATOM 1905 O O . ASN B 1 103 ? -6.211 -3.625 0.201 1 98.62 103 ASN B O 1
ATOM 1909 N N . VAL B 1 104 ? -6.102 -1.423 0.666 1 98.31 104 VAL B N 1
ATOM 1910 C CA . VAL B 1 104 ? -5.203 -1.649 1.793 1 98.31 104 VAL B CA 1
ATOM 1911 C C . VAL B 1 104 ? -5.863 -1.172 3.084 1 98.31 104 VAL B C 1
ATOM 1913 O O . VAL B 1 104 ? -6.48 -0.104 3.115 1 98.31 104 VAL B O 1
ATOM 1916 N N . THR B 1 105 ? -5.719 -1.908 4.117 1 97.69 105 THR B N 1
ATOM 1917 C CA . THR B 1 105 ? -6.094 -1.51 5.469 1 97.69 105 THR B CA 1
ATOM 1918 C C . THR B 1 105 ? -5.016 -1.91 6.469 1 97.69 105 THR B C 1
ATOM 1920 O O . THR B 1 105 ? -4.215 -2.811 6.203 1 97.69 105 THR B O 1
ATOM 1923 N N . MET B 1 106 ? -4.945 -1.131 7.504 1 96.44 106 MET B N 1
ATOM 1924 C CA . MET B 1 106 ? -4.098 -1.468 8.648 1 96.44 106 MET B CA 1
ATOM 1925 C C . MET B 1 106 ? -4.938 -1.993 9.805 1 96.44 106 MET B C 1
ATOM 1927 O O . MET B 1 106 ? -5.824 -1.297 10.305 1 96.44 106 MET B O 1
ATOM 1931 N N . ASN B 1 107 ? -4.648 -3.162 10.188 1 92.06 107 ASN B N 1
ATOM 1932 C CA . ASN B 1 107 ? -5.359 -3.754 11.312 1 92.06 107 ASN B CA 1
ATOM 1933 C C . ASN B 1 107 ? -4.469 -3.859 12.547 1 92.06 107 ASN B C 1
ATOM 1935 O O . ASN B 1 107 ? -3.258 -4.051 12.43 1 92.06 107 ASN B O 1
ATOM 1939 N N . GLN B 1 108 ? -5.145 -3.594 13.688 1 87.56 108 GLN B N 1
ATOM 1940 C CA . GLN B 1 108 ? -4.426 -3.766 14.945 1 87.56 108 GLN B CA 1
ATOM 1941 C C . GLN B 1 108 ? -4.848 -5.051 15.648 1 87.56 108 GLN B C 1
ATOM 1943 O O . GLN B 1 108 ? -6.027 -5.402 15.664 1 87.56 108 GLN B O 1
ATOM 1948 N N . TYR B 1 109 ? -3.812 -5.719 16.094 1 83.38 109 TYR B N 1
ATOM 1949 C CA . TYR B 1 109 ? -4.121 -6.922 16.859 1 83.38 109 TYR B CA 1
ATOM 1950 C C . TYR B 1 109 ? -3.111 -7.129 17.984 1 83.38 109 TYR B C 1
ATOM 1952 O O . TYR B 1 109 ? -2.049 -6.504 18 1 83.38 109 TYR B O 1
ATOM 1960 N N . GLN B 1 110 ? -3.611 -7.906 19.016 1 84 110 GLN B N 1
ATOM 1961 C CA . GLN B 1 110 ? -2.732 -8.219 20.141 1 84 110 GLN B CA 1
ATOM 1962 C C . GLN B 1 110 ? -1.986 -9.531 19.906 1 84 110 GLN B C 1
ATOM 1964 O O . GLN B 1 110 ? -2.584 -10.523 19.484 1 84 110 GLN B O 1
ATOM 1969 N N . ASP B 1 111 ? -0.666 -9.414 20.141 1 75.69 111 ASP B N 1
ATOM 1970 C CA . ASP B 1 111 ? 0.101 -10.648 20 1 75.69 111 ASP B CA 1
ATOM 1971 C C . ASP B 1 111 ? 0.054 -11.477 21.281 1 75.69 111 ASP B C 1
ATOM 1973 O O . ASP B 1 111 ? -0.68 -11.148 22.219 1 75.69 111 ASP B O 1
ATOM 1977 N N . GLY B 1 112 ? 0.609 -12.695 21.156 1 75.38 112 GLY B N 1
ATOM 1978 C CA . GLY B 1 112 ? 0.591 -13.625 22.281 1 75.38 112 GLY B CA 1
ATOM 1979 C C . GLY B 1 112 ? 1.074 -13 23.578 1 75.38 112 GLY B C 1
ATOM 1980 O O . GLY B 1 112 ? 0.697 -13.438 24.656 1 75.38 112 GLY B O 1
ATOM 1981 N N . GLU B 1 113 ? 1.801 -11.922 23.516 1 77.5 113 GLU B N 1
ATOM 1982 C CA . GLU B 1 113 ? 2.352 -11.258 24.688 1 77.5 113 GLU B CA 1
ATOM 1983 C C . GLU B 1 113 ? 1.497 -10.055 25.094 1 77.5 113 GLU B C 1
ATOM 1985 O O . GLU B 1 113 ? 1.848 -9.32 26.031 1 77.5 113 GLU B O 1
ATOM 1990 N N . GLY B 1 114 ? 0.473 -9.867 24.312 1 78.56 114 GLY B N 1
ATOM 1991 C CA . GLY B 1 114 ? -0.417 -8.766 24.641 1 78.56 114 GLY B CA 1
ATOM 1992 C C . GLY B 1 114 ? 0 -7.453 24 1 78.56 114 GLY B C 1
ATOM 1993 O O . GLY B 1 114 ? -0.542 -6.398 24.328 1 78.56 114 GLY B O 1
ATOM 1994 N N . THR B 1 115 ? 1.051 -7.578 23.281 1 78.75 115 THR B N 1
ATOM 1995 C CA . THR B 1 115 ? 1.522 -6.355 22.641 1 78.75 115 THR B CA 1
ATOM 1996 C C . THR B 1 115 ? 0.733 -6.078 21.359 1 78.75 115 THR B C 1
ATOM 1998 O O . THR B 1 115 ? 0.469 -6.992 20.578 1 78.75 115 THR B O 1
ATOM 2001 N N . THR B 1 116 ? 0.311 -4.863 21.203 1 82.06 116 THR B N 1
ATOM 2002 C CA . THR B 1 116 ? -0.453 -4.445 20.031 1 82.06 116 THR B CA 1
ATOM 2003 C C . THR B 1 116 ? 0.434 -4.414 18.781 1 82.06 116 THR B C 1
ATOM 2005 O O . THR B 1 116 ? 1.519 -3.83 18.812 1 82.06 116 THR B O 1
ATOM 2008 N N . ARG B 1 117 ? -0.066 -5.164 17.828 1 80.81 117 ARG B N 1
ATOM 2009 C CA . ARG B 1 117 ? 0.655 -5.211 16.562 1 80.81 117 ARG B CA 1
ATOM 2010 C C . ARG B 1 117 ? -0.206 -4.676 15.422 1 80.81 117 ARG B C 1
ATOM 2012 O O . ARG B 1 117 ? -1.434 -4.785 15.461 1 80.81 117 ARG B O 1
ATOM 2019 N N . ASN B 1 118 ? 0.589 -4.078 14.5 1 86.19 118 ASN B N 1
ATOM 2020 C CA . ASN B 1 118 ? -0.073 -3.623 13.281 1 86.19 118 ASN B CA 1
ATOM 2021 C C . ASN B 1 118 ? 0.147 -4.598 12.125 1 86.19 118 ASN B C 1
ATOM 2023 O O . ASN B 1 118 ? 1.266 -5.066 11.906 1 86.19 118 ASN B O 1
ATOM 2027 N N . GLY B 1 119 ? -0.964 -4.957 11.547 1 91.75 119 GLY B N 1
ATOM 2028 C CA . GLY B 1 119 ? -0.888 -5.844 10.398 1 91.75 119 GLY B CA 1
ATOM 2029 C C . GLY B 1 119 ? -1.416 -5.215 9.125 1 91.75 119 GLY B C 1
ATOM 2030 O O . GLY B 1 119 ? -2.43 -4.512 9.141 1 91.75 119 GLY B O 1
ATOM 2031 N N . LEU B 1 120 ? -0.714 -5.395 8 1 95.81 120 LEU B N 1
ATOM 2032 C CA . LEU B 1 120 ? -1.113 -4.957 6.672 1 95.81 120 LEU B CA 1
ATOM 2033 C C . LEU B 1 120 ? -2.082 -5.949 6.039 1 95.81 120 LEU B C 1
ATOM 2035 O O . LEU B 1 120 ? -1.812 -7.152 6.008 1 95.81 120 LEU B O 1
ATOM 2039 N N . ASN B 1 121 ? -3.184 -5.41 5.656 1 97.25 121 ASN B N 1
ATOM 2040 C CA . ASN B 1 121 ? -4.145 -6.223 4.914 1 97.25 121 ASN B CA 1
ATOM 2041 C C . ASN B 1 121 ? -4.328 -5.711 3.488 1 97.25 121 ASN B C 1
ATOM 2043 O O . ASN B 1 121 ? -4.648 -4.539 3.279 1 97.25 121 ASN B O 1
ATOM 2047 N N . ILE B 1 122 ? -4.078 -6.57 2.531 1 98.5 122 ILE B N 1
ATOM 2048 C CA . ILE B 1 122 ? -4.273 -6.227 1.127 1 98.5 122 ILE B CA 1
ATOM 2049 C C . ILE B 1 122 ? -5.352 -7.117 0.519 1 98.5 122 ILE B C 1
ATOM 2051 O O . ILE B 1 122 ? -5.207 -8.344 0.489 1 98.5 122 ILE B O 1
ATOM 2055 N N . VAL B 1 123 ? -6.391 -6.504 -0.016 1 98.38 123 VAL B N 1
ATOM 2056 C CA . VAL B 1 123 ? -7.457 -7.223 -0.708 1 98.38 123 VAL B CA 1
ATOM 2057 C C . VAL B 1 123 ? -7.379 -6.945 -2.207 1 98.38 123 VAL B C 1
ATOM 2059 O O . VAL B 1 123 ? -7.504 -5.797 -2.641 1 98.38 123 VAL B O 1
ATOM 2062 N N . GLN B 1 124 ? -7.297 -7.969 -2.953 1 98.31 124 GLN B N 1
ATOM 2063 C CA . GLN B 1 124 ? -7.105 -7.891 -4.398 1 98.31 124 GLN B CA 1
ATOM 2064 C C . GLN B 1 124 ? -8.336 -7.297 -5.082 1 98.31 124 GLN B C 1
ATOM 2066 O O . GLN B 1 124 ? -9.461 -7.723 -4.828 1 98.31 124 GLN B O 1
ATOM 2071 N N . GLN B 1 125 ? -8.055 -6.328 -6.027 1 98 125 GLN B N 1
ATOM 2072 C CA . GLN B 1 125 ? -9.094 -5.793 -6.898 1 98 125 GLN B CA 1
ATOM 2073 C C . GLN B 1 125 ? -8.875 -6.223 -8.344 1 98 125 GLN B C 1
ATOM 2075 O O . GLN B 1 125 ? -9.836 -6.375 -9.109 1 98 125 GLN B O 1
ATOM 2080 N N . LYS B 1 126 ? -7.621 -6.305 -8.734 1 97.88 126 LYS B N 1
ATOM 2081 C CA . LYS B 1 126 ? -7.227 -6.688 -10.094 1 97.88 126 LYS B CA 1
ATOM 2082 C C . LYS B 1 126 ? -5.965 -7.543 -10.078 1 97.88 126 LYS B C 1
ATOM 2084 O O . LYS B 1 126 ? -5.066 -7.32 -9.266 1 97.88 126 LYS B O 1
ATOM 2089 N N . ILE B 1 127 ? -5.895 -8.453 -11.016 1 97.31 127 ILE B N 1
ATOM 2090 C CA . ILE B 1 127 ? -4.695 -9.266 -11.203 1 97.31 127 ILE B CA 1
ATOM 2091 C C . ILE B 1 127 ? -4.473 -9.531 -12.688 1 97.31 127 ILE B C 1
ATOM 2093 O O . ILE B 1 127 ? -5.422 -9.797 -13.43 1 97.31 127 ILE B O 1
ATOM 2097 N N . GLU B 1 128 ? -3.24 -9.438 -13.102 1 97 128 GLU B N 1
ATOM 2098 C CA . GLU B 1 128 ? -2.828 -9.742 -14.469 1 97 128 GLU B CA 1
ATOM 2099 C C . GLU B 1 128 ? -1.493 -10.477 -14.492 1 97 128 GLU B C 1
ATOM 2101 O O . GLU B 1 128 ? -0.567 -10.117 -13.758 1 97 128 GLU B O 1
ATOM 2106 N N . VAL B 1 129 ? -1.48 -11.484 -15.344 1 96.25 129 VAL B N 1
ATOM 2107 C CA . VAL B 1 129 ? -0.222 -12.195 -15.555 1 96.25 129 VAL B CA 1
ATOM 2108 C C . VAL B 1 129 ? 0.606 -11.477 -16.609 1 96.25 129 VAL B C 1
ATOM 2110 O O . VAL B 1 129 ? 0.163 -11.312 -17.75 1 96.25 129 VAL B O 1
ATOM 2113 N N . LEU B 1 130 ? 1.75 -11.078 -16.25 1 95.81 130 LEU B N 1
ATOM 2114 C CA . LEU B 1 130 ? 2.596 -10.336 -17.172 1 95.81 130 LEU B CA 1
ATOM 2115 C C . LEU B 1 130 ? 3.566 -11.266 -17.891 1 95.81 130 LEU B C 1
ATOM 2117 O O . LEU B 1 130 ? 3.857 -11.07 -19.078 1 95.81 130 LEU B O 1
ATOM 2121 N N . ALA B 1 131 ? 4.137 -12.203 -17.172 1 91.56 131 ALA B N 1
ATOM 2122 C CA . ALA B 1 131 ? 5.078 -13.156 -17.766 1 91.56 131 ALA B CA 1
ATOM 2123 C C . ALA B 1 131 ? 5.145 -14.438 -16.953 1 91.56 131 ALA B C 1
ATOM 2125 O O . ALA B 1 131 ? 5.164 -14.398 -15.719 1 91.56 131 ALA B O 1
ATOM 2126 N N . SER B 1 132 ? 5.098 -15.492 -17.734 1 84 132 SER B N 1
ATOM 2127 C CA . SER B 1 132 ? 5.188 -16.781 -17.062 1 84 132 SER B CA 1
ATOM 2128 C C . SER B 1 132 ? 6.637 -17.141 -16.734 1 84 132 SER B C 1
ATOM 2130 O O . SER B 1 132 ? 7.562 -16.562 -17.312 1 84 132 SER B O 1
ATOM 2132 N N . LYS B 1 133 ? 6.898 -17.891 -15.688 1 72.69 133 LYS B N 1
ATOM 2133 C CA . LYS B 1 133 ? 8.25 -18.344 -15.367 1 72.69 133 LYS B CA 1
ATOM 2134 C C . LYS B 1 133 ? 8.906 -19.016 -16.578 1 72.69 133 LYS B C 1
ATOM 2136 O O . LYS B 1 133 ? 10.078 -18.766 -16.859 1 72.69 133 LYS B O 1
ATOM 2141 N N . ARG B 1 134 ? 8.219 -19.953 -17.219 1 65.06 134 ARG B N 1
ATOM 2142 C CA . ARG B 1 134 ? 8.742 -20.766 -18.312 1 65.06 134 ARG B CA 1
ATOM 2143 C C . ARG B 1 134 ? 9.148 -19.891 -19.484 1 65.06 134 ARG B C 1
ATOM 2145 O O . ARG B 1 134 ? 10.172 -20.141 -20.125 1 65.06 134 ARG B O 1
ATOM 2152 N N . ARG B 1 135 ? 8.43 -18.953 -19.75 1 59.88 135 ARG B N 1
ATOM 2153 C CA . ARG B 1 135 ? 8.727 -18.188 -20.953 1 59.88 135 ARG B CA 1
ATOM 2154 C C . ARG B 1 135 ? 9.977 -17.328 -20.75 1 59.88 135 ARG B C 1
ATOM 2156 O O . ARG B 1 135 ? 10.742 -17.125 -21.688 1 59.88 135 ARG B O 1
ATOM 2163 N N . GLU B 1 136 ? 10.195 -16.953 -19.578 1 57.12 136 GLU B N 1
ATOM 2164 C CA . GLU B 1 136 ? 11.391 -16.125 -19.375 1 57.12 136 GLU B CA 1
ATOM 2165 C C . GLU B 1 136 ? 12.656 -16.953 -19.609 1 57.12 136 GLU B C 1
ATOM 2167 O O . GLU B 1 136 ? 13.633 -16.453 -20.188 1 57.12 136 GLU B O 1
ATOM 2172 N N . VAL B 1 137 ? 12.578 -18.234 -19.312 1 58.28 137 VAL B N 1
ATOM 2173 C CA . VAL B 1 137 ? 13.766 -19.078 -19.469 1 58.28 137 VAL B CA 1
ATOM 2174 C C . VAL B 1 137 ? 14.016 -19.359 -20.938 1 58.28 137 VAL B C 1
ATOM 2176 O O . VAL B 1 137 ? 15.164 -19.344 -21.391 1 58.28 137 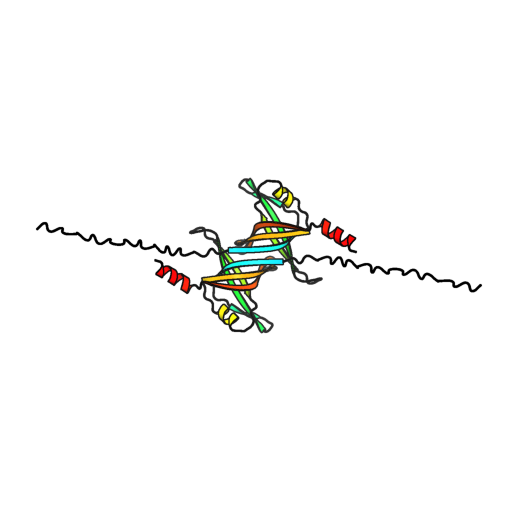VAL B O 1
ATOM 2179 N N . GLU B 1 138 ? 12.984 -19.547 -21.625 1 56.72 138 GLU B N 1
ATOM 2180 C CA . GLU B 1 138 ? 13.156 -19.859 -23.047 1 56.72 138 GLU B CA 1
ATOM 2181 C C . GLU B 1 138 ? 13.664 -18.656 -23.812 1 56.72 138 GLU B C 1
ATOM 2183 O O . GLU B 1 138 ? 14.469 -18.797 -24.734 1 56.72 138 GLU B O 1
ATOM 2188 N N . GLU B 1 139 ? 13.133 -17.594 -23.391 1 57.66 139 GLU B N 1
ATOM 2189 C CA . GLU B 1 139 ? 13.547 -16.391 -24.109 1 57.66 139 GLU B CA 1
ATOM 2190 C C . GLU B 1 139 ? 15.016 -16.078 -23.844 1 57.66 139 GLU B C 1
ATOM 2192 O O . GLU B 1 139 ? 15.719 -15.57 -24.719 1 57.66 139 GLU B O 1
ATOM 2197 N N . GLU B 1 140 ? 15.453 -16.391 -22.688 1 56.91 140 GLU B N 1
ATOM 2198 C CA . GLU B 1 140 ? 16.859 -16.203 -22.391 1 56.91 140 GLU B CA 1
ATOM 2199 C C . GLU B 1 140 ? 17.734 -17.156 -23.203 1 56.91 140 GLU B C 1
ATOM 2201 O O . GLU B 1 140 ? 18.812 -16.781 -23.672 1 56.91 140 GLU B O 1
ATOM 2206 N N . THR B 1 141 ? 17.266 -18.344 -23.453 1 57.56 141 THR B N 1
ATOM 2207 C CA . THR B 1 141 ? 18.047 -19.312 -24.203 1 57.56 141 THR B CA 1
ATOM 2208 C C . THR B 1 141 ? 18.094 -18.938 -25.688 1 57.56 141 THR B C 1
ATOM 2210 O O . THR B 1 141 ? 19.109 -19.125 -26.344 1 57.56 141 THR B O 1
ATOM 2213 N N . GLU B 1 142 ? 17.047 -18.422 -26.188 1 53.09 142 GLU B N 1
ATOM 2214 C CA . GLU B 1 142 ? 17.047 -18.125 -27.625 1 53.09 142 GLU B CA 1
ATOM 2215 C C . GLU B 1 142 ? 17.859 -16.859 -27.922 1 53.09 142 GLU B C 1
ATOM 2217 O O . GLU B 1 142 ? 18.344 -16.688 -29.047 1 53.09 142 GLU B O 1
ATOM 2222 N N . ALA B 1 143 ? 17.922 -16 -26.938 1 55.28 143 ALA B N 1
ATOM 2223 C CA . ALA B 1 143 ? 18.656 -14.758 -27.172 1 55.28 143 ALA B CA 1
ATOM 2224 C C . ALA B 1 143 ? 20.141 -14.938 -26.906 1 55.28 143 ALA B C 1
ATOM 2226 O O . ALA B 1 143 ? 20.969 -14.094 -27.281 1 55.28 143 ALA B O 1
ATOM 2227 N N . SER B 1 144 ? 20.531 -15.883 -26.141 1 45.97 144 SER B N 1
ATOM 2228 C CA . SER B 1 144 ? 21.953 -16.156 -26.047 1 45.97 144 SER B CA 1
ATOM 2229 C C . SER B 1 144 ? 22.469 -16.891 -27.281 1 45.97 144 SER B C 1
ATOM 2231 O O . SER B 1 144 ? 21.766 -17.719 -27.859 1 45.97 144 SER B O 1
#

Secondary structure (DSSP, 8-state):
-----------------------------EEEEEEEEEE-S--EEEE-TTS-EEEEEEEEEEES-GGG-EEEEEEEEE---SSHHHHHHHTPPTT-EEEEEEEEEEEEEE-TTS-EEEEEEEEEEEEEEEE-HHHHHHHHHHH-/-----------------------------EEEEEEEEEE-S--EEEE-TTS-EEEEEEEEEEES-GGG-EEEEEEEEE---SSHHHHHHHTPPTT-EEEEEEEEEEEEEE-TTS-EEEEEEEEEEEEEEEE-HHHHHHHHHHH-

pLDDT: mean 82.81, std 18.33, range [35.91, 98.94]

Sequence (288 aa):
MSFFSSGRRAFTSIYPRMLSTSRVSHSSTFAKITLVGRLGGTPELQATSTGKEILKYSIGTSIGRGENQKTSWFKVTGFLPEGPQRDFIAGLEKGTLLYVEGNVTMNQYQDGEGTTRNGLNIVQQKIEVLASKRREVEEETEASMSFFSSGRRAFTSIYPRMLSTSRVSHSSTFAKITLVGRLGGTPELQATSTGKEILKYSIGTSIGRGENQKTSWFKVTGFLPEGPQRDFIAGLEKGTLLYVEGNVTMNQYQDGEGTTRNGLNIVQQKIEVLASKRREVEEETEAS

Foldseek 3Di:
DPPPPPPPDPPPPPPPPPPPPPVPPPPDDFDKDKDWFWWAAQWDWDADPVRATKTKTKGWDWDDDDPPIDIDIDIEIERDDDDDVVVVSNPAGTGFTKIWMWTWDWDWDADPVRDIDIDIYTYTDDMDGDGHPVVVVVVVVVVD/DDPPPPPPDPPPPPPPPPPPPVVPPPPDDFDKDKDWFWWAAQWDWDADPVRATKTKTKGWDWDDDDPPIDIDIDIEIERDDDDDVVVVSNPAGTGFIKIWMWTWDWDWDADPVRDIDIDIYTYTDDMDGDGHPVVVVVVVVVVD

Organism: Uncinula necator (NCBI:txid52586)